Protein AF-A0A388M5K4-F1 (afdb_monomer)

Solvent-accessible surface area (backbone atoms only — not comparable to full-atom values): 18176 Å² total; per-residue (Å²): 132,84,83,75,82,68,65,84,69,69,74,82,36,51,54,66,56,20,28,53,50,40,23,56,55,53,60,74,60,79,58,91,70,55,90,68,73,95,64,58,89,84,37,63,66,51,48,54,47,44,53,52,34,49,55,48,50,39,56,45,30,61,45,43,64,47,64,67,47,28,54,49,37,72,72,69,59,86,55,79,63,51,59,69,66,44,34,15,42,47,49,55,34,69,41,52,84,89,35,35,63,53,52,55,52,45,48,54,37,50,67,65,24,67,37,37,41,79,90,58,54,30,53,44,77,40,74,25,41,86,71,84,51,70,69,45,80,45,77,41,64,46,99,85,66,47,81,41,51,25,38,28,34,74,34,75,35,66,63,92,69,15,24,37,77,41,74,55,70,62,46,74,56,38,44,61,50,70,77,46,42,73,68,52,49,46,54,52,49,49,36,37,66,74,47,62,26,31,90,46,83,59,91,55,54,91,96,55,36,25,55,68,53,50,53,51,51,54,29,22,49,51,36,51,42,50,52,53,46,49,52,52,40,60,76,69,66,60,58,83,89,56,64,33,45,89,63,62,64,54,67,69,59,50,43,65,72,36,35,89,79,68,48,44,72,67,57,52,50,57,55,34,71,70,52,54,68,77,63,20,66,54,50,64,80,47,78,38,30,71,46,24,65,70,42,42,95,61,23,22,70,68,38,51,50,51,50,56,73,73,53,82,58,69,79,82,75,111

Structure (mmCIF, N/CA/C/O backbone):
data_AF-A0A388M5K4-F1
#
_entry.id   AF-A0A388M5K4-F1
#
loop_
_atom_site.group_PDB
_atom_site.id
_atom_site.type_symbol
_atom_site.label_atom_id
_atom_site.label_alt_id
_atom_site.label_comp_id
_atom_site.label_asym_id
_atom_site.label_entity_id
_atom_site.label_seq_id
_atom_site.pdbx_PDB_ins_code
_atom_site.Cartn_x
_atom_site.Cartn_y
_atom_site.Cartn_z
_atom_site.occupancy
_atom_site.B_iso_or_equiv
_atom_site.auth_seq_id
_atom_site.auth_comp_id
_atom_site.auth_asym_id
_atom_site.auth_atom_id
_atom_site.pdbx_PDB_model_num
ATOM 1 N N . MET A 1 1 ? 46.050 10.674 -23.840 1.00 38.47 1 MET A N 1
ATOM 2 C CA . MET A 1 1 ? 45.282 11.788 -23.251 1.00 38.47 1 MET A CA 1
ATOM 3 C C . MET A 1 1 ? 43.977 11.187 -22.767 1.00 38.47 1 MET A C 1
ATOM 5 O O . MET A 1 1 ? 43.207 10.720 -23.592 1.00 38.47 1 MET A O 1
ATOM 9 N N . PHE A 1 2 ? 43.818 11.014 -21.455 1.00 34.62 2 PHE A N 1
ATOM 10 C CA . PHE A 1 2 ? 42.605 10.420 -20.897 1.00 34.62 2 PHE A CA 1
ATOM 11 C C . PHE A 1 2 ? 41.479 11.447 -21.005 1.00 34.62 2 PHE A C 1
ATOM 13 O O . PHE A 1 2 ? 41.553 12.505 -20.383 1.00 34.62 2 PHE A O 1
ATOM 20 N N . ASP A 1 3 ? 40.481 11.155 -21.836 1.00 33.59 3 ASP A N 1
ATOM 21 C CA . ASP A 1 3 ? 39.245 11.925 -21.907 1.00 33.59 3 ASP A CA 1
ATOM 22 C C . ASP A 1 3 ? 38.477 11.708 -20.598 1.00 33.59 3 ASP A C 1
ATOM 24 O O . ASP A 1 3 ? 37.889 10.656 -20.349 1.00 33.59 3 ASP A O 1
ATOM 28 N N . ASN A 1 4 ? 38.592 12.696 -19.712 1.00 36.59 4 ASN A N 1
ATOM 29 C CA . ASN A 1 4 ? 37.952 12.733 -18.407 1.00 36.59 4 ASN A CA 1
ATOM 30 C C . ASN A 1 4 ? 36.612 13.483 -18.475 1.00 36.59 4 ASN A C 1
ATOM 32 O O . ASN A 1 4 ? 36.217 14.135 -17.511 1.00 36.59 4 ASN A O 1
ATOM 36 N N . THR A 1 5 ? 35.866 13.356 -19.579 1.00 40.44 5 THR A N 1
ATOM 37 C CA . THR A 1 5 ? 34.424 13.660 -19.623 1.00 40.44 5 THR A CA 1
ATOM 38 C C . THR A 1 5 ? 33.613 12.576 -18.909 1.00 40.44 5 THR A C 1
ATOM 40 O O . THR A 1 5 ? 32.552 12.126 -19.341 1.00 40.44 5 THR A O 1
ATOM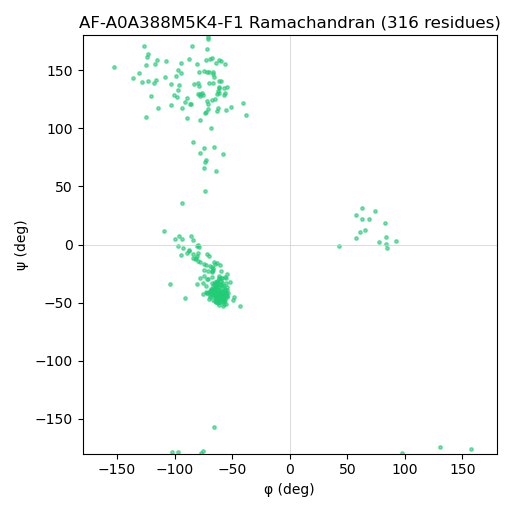 43 N N . ARG A 1 6 ? 34.074 12.196 -17.715 1.00 40.00 6 ARG A N 1
ATOM 44 C CA . ARG A 1 6 ? 33.196 11.711 -16.665 1.00 40.00 6 ARG A CA 1
ATOM 45 C C . ARG A 1 6 ? 32.444 12.938 -16.155 1.00 40.00 6 ARG A C 1
ATOM 47 O O . ARG A 1 6 ? 32.652 13.396 -15.038 1.00 40.00 6 ARG A O 1
ATOM 54 N N . GLU A 1 7 ? 31.510 13.434 -16.973 1.00 33.97 7 GLU A N 1
ATOM 55 C CA . GLU A 1 7 ? 30.226 13.808 -16.396 1.00 33.97 7 GLU A CA 1
ATOM 56 C C . GLU A 1 7 ? 29.935 12.694 -15.390 1.00 33.97 7 GLU A C 1
ATOM 58 O O . GLU A 1 7 ? 29.947 11.509 -15.750 1.00 33.97 7 GLU A O 1
ATOM 63 N N . GLU A 1 8 ? 29.750 13.030 -14.120 1.00 34.78 8 GLU A N 1
ATOM 64 C CA . GLU A 1 8 ? 28.978 12.177 -13.239 1.00 34.78 8 GLU A CA 1
ATOM 65 C C . GLU A 1 8 ? 27.596 12.051 -13.888 1.00 34.78 8 GLU A C 1
ATOM 67 O O . GLU A 1 8 ? 26.634 12.715 -13.510 1.00 34.78 8 GLU A O 1
ATOM 72 N N . ARG A 1 9 ? 27.486 11.217 -14.927 1.00 40.16 9 ARG A N 1
ATOM 73 C CA . ARG A 1 9 ? 26.237 10.701 -15.441 1.00 40.16 9 ARG A CA 1
ATOM 74 C C . ARG A 1 9 ? 25.752 9.843 -14.304 1.00 40.16 9 ARG A C 1
ATOM 76 O O . ARG A 1 9 ? 26.073 8.659 -14.230 1.00 40.16 9 ARG A O 1
ATOM 83 N N . SER A 1 10 ? 25.101 10.504 -13.349 1.00 43.91 10 SER A N 1
ATOM 84 C CA . SER A 1 10 ? 24.338 9.887 -12.286 1.00 43.91 10 SER A CA 1
ATOM 85 C C . SER A 1 10 ? 23.651 8.694 -12.924 1.00 43.91 10 SER A C 1
ATOM 87 O O . SER A 1 10 ? 22.878 8.852 -13.871 1.00 43.91 10 SER A O 1
ATOM 89 N N . ILE A 1 11 ? 24.075 7.490 -12.528 1.00 46.56 11 ILE A N 1
ATOM 90 C CA . ILE A 1 11 ? 23.522 6.257 -13.079 1.00 46.56 11 ILE A CA 1
ATOM 91 C C . ILE A 1 11 ? 22.014 6.417 -12.933 1.00 46.56 11 ILE A C 1
ATOM 93 O O . ILE A 1 11 ? 21.555 6.626 -11.801 1.00 46.56 11 ILE A O 1
ATOM 97 N N . PRO A 1 12 ? 21.253 6.426 -14.037 1.00 54.72 12 PRO A N 1
ATOM 98 C CA . PRO A 1 12 ? 19.836 6.668 -13.933 1.00 54.72 12 PRO A CA 1
ATOM 99 C C . PRO A 1 12 ? 19.209 5.642 -13.010 1.00 54.72 12 PRO A C 1
ATOM 101 O O . PRO A 1 12 ? 19.453 4.445 -13.144 1.00 54.72 12 PRO A O 1
ATOM 104 N N . ARG A 1 13 ? 18.445 6.114 -12.031 1.00 73.25 13 ARG A N 1
ATOM 105 C CA . ARG A 1 13 ? 17.989 5.267 -10.932 1.00 73.25 13 ARG A CA 1
ATOM 106 C C . ARG A 1 13 ? 16.648 4.656 -11.295 1.00 73.25 13 ARG A C 1
ATOM 108 O O . ARG A 1 13 ? 15.708 5.394 -11.547 1.00 73.25 13 ARG A O 1
ATOM 1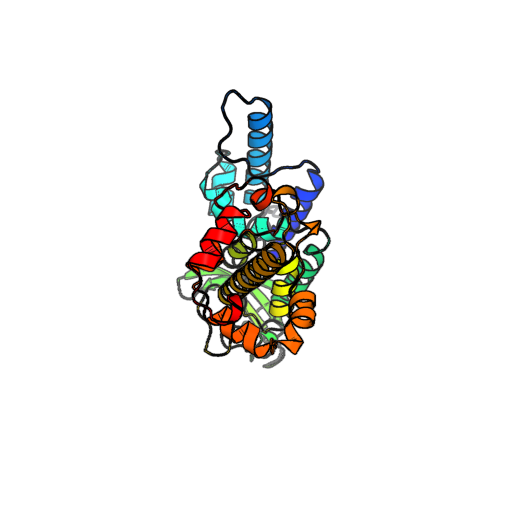15 N N . SER A 1 14 ? 16.533 3.333 -11.301 1.00 88.25 14 SER A N 1
ATOM 116 C CA . SER A 1 14 ? 15.208 2.707 -11.325 1.00 88.25 14 SER A CA 1
ATOM 117 C C . SER A 1 14 ? 14.397 3.116 -10.100 1.00 88.25 14 SER A C 1
ATOM 119 O O . SER A 1 14 ? 14.959 3.464 -9.056 1.00 88.25 14 SER A O 1
ATOM 121 N N . PHE A 1 15 ? 13.073 3.012 -10.192 1.00 91.81 15 PHE A N 1
ATOM 122 C CA . PHE A 1 15 ? 12.173 3.233 -9.063 1.00 91.81 15 PHE A CA 1
ATOM 123 C C . PHE A 1 15 ? 12.612 2.447 -7.819 1.00 91.81 15 PHE A C 1
ATOM 125 O O . PHE A 1 15 ? 12.741 3.014 -6.734 1.00 91.81 15 PHE A O 1
ATOM 132 N N . SER A 1 16 ? 12.913 1.158 -7.982 1.00 93.44 16 SER A N 1
ATOM 133 C CA . SER A 1 16 ? 13.387 0.276 -6.910 1.00 93.44 16 SER A CA 1
ATOM 134 C C . SER A 1 16 ? 14.713 0.745 -6.295 1.00 93.44 16 SER A C 1
ATOM 136 O O . SER A 1 16 ? 14.845 0.801 -5.073 1.00 93.44 16 SER A O 1
ATOM 138 N N . SER A 1 17 ? 15.688 1.147 -7.120 1.00 92.50 17 SER A N 1
ATOM 139 C CA . SER A 1 17 ? 16.975 1.690 -6.666 1.00 92.50 17 SER A CA 1
ATOM 140 C C . SER A 1 17 ? 16.790 2.986 -5.879 1.00 92.50 17 SER A C 1
ATOM 142 O O . SER A 1 17 ? 17.396 3.168 -4.821 1.00 92.50 17 SER A O 1
ATOM 144 N N . SER A 1 18 ? 15.902 3.868 -6.340 1.00 93.38 18 SER A N 1
ATOM 145 C CA . SER A 1 18 ? 15.535 5.083 -5.615 1.00 93.38 18 SER A CA 1
ATOM 146 C C . SER A 1 18 ? 14.899 4.772 -4.267 1.00 93.38 18 SER A C 1
ATOM 148 O O . SER A 1 18 ? 15.327 5.336 -3.264 1.00 93.38 18 SER A O 1
ATOM 150 N N . VAL A 1 19 ? 13.935 3.848 -4.206 1.00 95.31 19 VAL A N 1
ATOM 151 C CA . VAL A 1 19 ? 13.290 3.448 -2.944 1.00 95.31 19 VAL A CA 1
ATOM 152 C C . VAL A 1 19 ? 14.314 2.892 -1.950 1.00 95.31 19 VAL A C 1
ATOM 154 O O . VAL A 1 19 ? 14.308 3.309 -0.794 1.00 95.31 19 VAL A O 1
ATOM 157 N N . ARG A 1 20 ? 15.237 2.025 -2.388 1.00 95.31 20 ARG A N 1
ATOM 158 C CA . ARG A 1 20 ? 16.323 1.489 -1.541 1.00 95.31 20 ARG A CA 1
ATOM 159 C C . ARG A 1 20 ? 17.227 2.584 -0.987 1.00 95.31 20 ARG A C 1
ATOM 161 O O . ARG A 1 20 ? 17.562 2.581 0.193 1.00 95.31 20 ARG A O 1
ATOM 168 N N . GLN A 1 21 ? 17.609 3.547 -1.819 1.00 93.50 21 GLN A N 1
ATOM 169 C CA . GLN A 1 21 ? 18.462 4.650 -1.379 1.00 93.50 21 GLN A CA 1
ATOM 170 C C . GLN A 1 21 ? 17.735 5.588 -0.416 1.00 93.50 21 GLN A C 1
ATOM 172 O O . GLN A 1 21 ? 18.317 5.989 0.591 1.00 93.50 21 GLN A O 1
ATOM 177 N N . ILE A 1 22 ? 16.455 5.872 -0.672 1.00 93.19 22 ILE A N 1
ATOM 178 C CA . ILE A 1 22 ? 15.608 6.651 0.234 1.00 93.19 22 ILE A CA 1
ATOM 179 C C . ILE A 1 22 ? 15.430 5.907 1.564 1.00 93.19 22 ILE A C 1
ATOM 181 O O . ILE A 1 22 ? 15.536 6.549 2.603 1.00 93.19 22 ILE A O 1
ATOM 185 N N . LYS A 1 23 ? 15.236 4.578 1.563 1.00 92.88 23 LYS A N 1
ATOM 186 C CA . LYS A 1 23 ? 15.185 3.747 2.782 1.00 92.88 23 LYS A CA 1
ATOM 187 C C . LYS A 1 23 ? 16.471 3.880 3.592 1.00 92.88 23 LYS A C 1
ATOM 189 O O . LYS A 1 23 ? 16.420 4.253 4.757 1.00 92.88 23 LYS A O 1
ATOM 194 N N . THR A 1 24 ? 17.627 3.663 2.967 1.00 92.31 24 THR A N 1
ATOM 195 C CA . THR A 1 24 ? 18.929 3.802 3.637 1.00 92.31 24 THR A CA 1
ATOM 196 C C . THR A 1 24 ? 19.137 5.213 4.184 1.00 92.31 24 THR A C 1
ATOM 198 O O . THR A 1 24 ? 19.672 5.391 5.277 1.00 92.31 24 THR A O 1
ATOM 201 N N . PHE A 1 25 ? 18.724 6.237 3.435 1.00 90.38 25 PHE A N 1
ATOM 202 C CA . PHE A 1 25 ? 18.813 7.625 3.875 1.00 90.38 25 PHE A CA 1
ATOM 203 C C . PHE A 1 25 ? 17.874 7.932 5.045 1.00 90.38 25 PHE A C 1
ATOM 205 O O . PHE A 1 25 ? 18.261 8.644 5.969 1.00 90.38 25 PHE A O 1
ATOM 212 N N . TRP A 1 26 ? 16.665 7.375 5.013 1.00 87.69 26 TRP A N 1
ATOM 213 C CA . TRP A 1 26 ? 15.672 7.460 6.074 1.00 87.69 26 TRP A CA 1
ATOM 214 C C . TRP A 1 26 ? 16.172 6.802 7.364 1.00 87.69 26 TRP A C 1
ATOM 216 O O . TRP A 1 26 ? 16.198 7.456 8.404 1.00 87.69 26 TRP A O 1
ATOM 226 N N . ASP A 1 27 ? 16.666 5.565 7.284 1.00 87.44 27 ASP A N 1
ATOM 227 C CA . ASP A 1 27 ? 17.146 4.805 8.444 1.00 87.44 27 ASP A CA 1
ATOM 228 C C . ASP A 1 27 ? 18.346 5.473 9.118 1.00 87.44 27 ASP A C 1
ATOM 230 O O . ASP A 1 27 ? 18.394 5.595 10.340 1.00 87.44 27 ASP A O 1
ATOM 234 N N . LYS A 1 28 ? 19.295 5.989 8.324 1.00 85.56 28 LYS A N 1
ATOM 235 C CA . LYS A 1 28 ? 20.472 6.703 8.845 1.00 85.56 28 LYS A CA 1
ATOM 236 C C . LYS A 1 28 ? 20.119 7.954 9.635 1.00 85.56 28 LYS A C 1
ATOM 238 O O . LYS A 1 28 ? 20.914 8.381 10.467 1.00 85.56 28 LYS A O 1
ATOM 243 N N . ARG A 1 29 ? 18.979 8.585 9.347 1.00 76.31 29 ARG A N 1
ATOM 244 C CA . ARG A 1 29 ? 18.606 9.827 10.021 1.00 76.31 29 ARG A CA 1
ATOM 245 C C . ARG A 1 29 ? 17.992 9.614 11.398 1.00 76.31 29 ARG A C 1
ATOM 247 O O . ARG A 1 29 ? 17.882 10.627 12.073 1.00 76.31 29 ARG A O 1
ATOM 254 N N . ASN A 1 30 ? 17.655 8.371 11.790 1.00 56.75 30 ASN A N 1
ATOM 255 C CA . ASN A 1 30 ? 17.243 7.843 13.116 1.00 56.75 30 ASN A CA 1
ATOM 256 C C . ASN A 1 30 ? 16.235 8.665 13.964 1.00 56.75 30 ASN A C 1
ATOM 258 O O . ASN A 1 30 ? 15.798 8.241 15.031 1.00 56.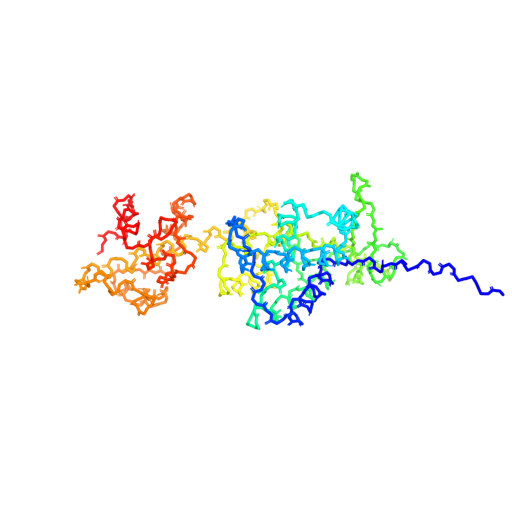75 30 ASN A O 1
ATOM 262 N N . ASP A 1 31 ? 15.813 9.821 13.471 1.00 55.44 31 ASP A N 1
ATOM 263 C CA . ASP A 1 31 ? 14.888 10.754 14.073 1.00 55.44 31 ASP A CA 1
ATOM 264 C C . ASP A 1 31 ? 13.509 10.522 13.455 1.00 55.44 31 ASP A C 1
ATOM 266 O O . ASP A 1 31 ? 13.370 10.248 12.262 1.00 55.44 31 ASP A O 1
ATOM 270 N N . ARG A 1 32 ? 12.466 10.689 14.271 1.00 54.81 32 ARG A N 1
ATOM 271 C CA . ARG A 1 32 ? 11.040 10.601 13.919 1.00 54.81 32 ARG A CA 1
ATOM 272 C C . ARG A 1 32 ? 10.627 11.705 12.924 1.00 54.81 32 ARG A C 1
ATOM 274 O O . ARG A 1 32 ? 9.816 12.568 13.255 1.00 54.81 32 ARG A O 1
ATOM 281 N N . ILE A 1 33 ? 11.186 11.705 11.714 1.00 62.50 33 ILE A N 1
ATOM 282 C CA . ILE A 1 33 ? 10.931 12.671 10.638 1.00 62.50 33 ILE A CA 1
ATOM 283 C C . ILE A 1 33 ? 9.548 12.379 10.042 1.00 62.50 33 ILE A C 1
ATOM 285 O O . ILE A 1 33 ? 9.418 11.845 8.953 1.00 62.50 33 ILE A O 1
ATOM 289 N N . ARG A 1 34 ? 8.465 12.667 10.765 1.00 59.69 34 ARG A N 1
ATOM 290 C CA . ARG A 1 34 ? 7.116 12.543 10.196 1.00 59.69 34 ARG A CA 1
ATOM 291 C C . ARG A 1 34 ? 6.810 13.754 9.309 1.00 59.69 34 ARG A C 1
ATOM 293 O O . ARG A 1 34 ? 7.278 14.850 9.627 1.00 59.69 34 ARG A O 1
ATOM 300 N N . PRO A 1 35 ? 6.011 13.590 8.238 1.00 57.06 35 PRO A N 1
ATOM 301 C CA . PRO A 1 35 ? 5.379 14.732 7.598 1.00 57.06 35 PRO A CA 1
ATOM 302 C C . PRO A 1 35 ? 4.590 15.476 8.679 1.00 57.06 35 PRO A C 1
ATOM 304 O O . PRO A 1 35 ? 3.678 14.900 9.273 1.00 57.06 35 PRO A O 1
ATOM 307 N N . LEU A 1 36 ? 4.968 16.716 8.987 1.00 60.94 36 LEU A N 1
ATOM 308 C CA . LEU A 1 36 ? 4.123 17.564 9.819 1.00 60.94 36 LEU A CA 1
ATOM 309 C C . LEU A 1 36 ? 3.068 18.218 8.936 1.00 60.94 36 LEU A C 1
ATOM 311 O O . LEU A 1 36 ? 3.360 18.655 7.821 1.00 60.94 36 LEU A O 1
ATOM 315 N N . GLY A 1 37 ? 1.842 18.268 9.456 1.00 62.50 37 GLY A N 1
ATOM 316 C CA . GLY A 1 37 ? 0.791 19.120 8.9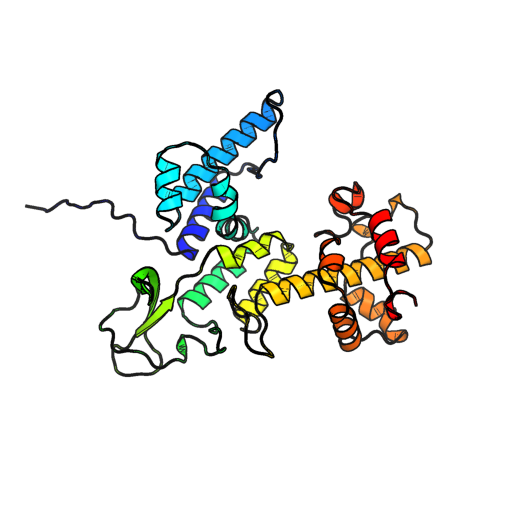18 1.00 62.50 37 GLY A CA 1
ATOM 317 C C . GLY A 1 37 ? 1.138 20.601 9.090 1.00 62.50 37 GLY A C 1
ATOM 318 O O . GLY A 1 37 ? 2.300 20.990 9.223 1.00 62.50 37 GLY A O 1
ATOM 319 N N . THR A 1 38 ? 0.125 21.457 9.094 1.00 67.44 38 THR A N 1
ATOM 320 C CA . THR A 1 38 ? 0.330 22.885 9.343 1.00 67.44 38 THR A CA 1
ATOM 321 C C . THR A 1 38 ? 0.877 23.091 10.757 1.00 67.44 38 THR A C 1
ATOM 323 O O . THR A 1 38 ? 0.201 22.794 11.736 1.00 67.44 38 THR A O 1
ATOM 326 N N . VAL A 1 39 ? 2.108 23.591 10.859 1.00 73.12 39 VAL A N 1
ATOM 327 C CA . VAL A 1 39 ? 2.744 23.958 12.130 1.00 73.12 39 VAL A CA 1
ATOM 328 C C . VAL A 1 39 ? 2.575 25.458 12.342 1.00 73.12 39 VAL A C 1
ATOM 330 O O . VAL A 1 39 ? 2.826 26.238 11.420 1.00 73.12 39 VAL A O 1
ATOM 333 N N . SER A 1 40 ? 2.162 25.859 13.545 1.00 75.69 40 SER A N 1
ATOM 334 C CA . SER A 1 40 ? 2.121 27.272 13.931 1.00 75.69 40 SER A CA 1
ATOM 335 C C . SER A 1 40 ? 3.530 27.876 13.882 1.00 75.69 40 SER A C 1
ATOM 337 O O . SER A 1 40 ? 4.454 27.263 14.416 1.00 75.69 40 SER A O 1
ATOM 339 N N . PRO A 1 41 ? 3.728 29.085 13.325 1.00 77.69 41 PRO A N 1
ATOM 340 C CA . PRO A 1 41 ? 5.026 29.764 13.358 1.00 77.69 41 PRO A CA 1
ATOM 341 C C . PRO A 1 41 ? 5.605 29.928 14.773 1.00 77.69 41 PRO A C 1
ATOM 343 O O . PRO A 1 41 ? 6.821 29.998 14.931 1.00 77.69 41 PRO A O 1
ATOM 346 N N . ASN A 1 42 ? 4.740 29.945 15.792 1.00 84.56 42 ASN A N 1
ATOM 347 C CA . ASN A 1 42 ? 5.122 30.094 17.197 1.00 84.56 42 ASN A CA 1
ATOM 348 C C . ASN A 1 42 ? 5.542 28.766 17.858 1.00 84.56 42 ASN A C 1
ATOM 350 O O . ASN A 1 42 ? 6.105 28.779 18.950 1.00 84.56 42 ASN A O 1
ATOM 354 N N . ASP A 1 43 ? 5.300 27.618 17.214 1.00 83.44 43 ASP A N 1
ATOM 355 C CA . ASP A 1 43 ? 5.791 26.317 17.674 1.00 83.44 43 ASP A CA 1
ATOM 356 C C . ASP A 1 43 ? 7.225 26.099 17.175 1.00 83.44 43 ASP A C 1
ATOM 358 O O . ASP A 1 43 ? 7.481 25.546 16.101 1.00 83.44 43 ASP A O 1
ATOM 362 N N . VAL A 1 44 ? 8.184 26.560 17.979 1.00 84.19 44 VAL A N 1
ATOM 363 C CA . VAL A 1 44 ? 9.620 26.479 17.679 1.00 84.19 44 VAL A CA 1
ATOM 364 C C . VAL A 1 44 ? 10.067 25.037 17.411 1.00 84.19 44 VAL A C 1
ATOM 366 O O . VAL A 1 44 ? 10.885 24.792 16.521 1.00 84.19 44 VAL A O 1
ATOM 369 N N . GLU A 1 45 ? 9.537 24.070 18.159 1.00 83.50 45 GLU A N 1
ATOM 370 C CA . GLU A 1 45 ? 9.912 22.662 18.029 1.00 83.50 45 GLU A CA 1
ATOM 371 C C . GLU A 1 45 ? 9.281 22.037 16.778 1.00 83.50 45 GLU A C 1
ATOM 373 O O . GLU A 1 45 ? 9.965 21.362 16.001 1.00 83.50 45 GLU A O 1
ATOM 378 N N . GLY A 1 46 ? 8.011 22.336 16.506 1.00 82.00 46 GLY A N 1
ATOM 379 C CA . GLY A 1 46 ? 7.353 21.964 15.259 1.00 82.00 46 GLY A CA 1
ATOM 380 C C . GLY A 1 46 ? 8.068 22.530 14.029 1.00 82.00 46 GLY A C 1
ATOM 381 O O . GLY A 1 46 ? 8.275 21.810 13.050 1.00 82.00 46 GLY A O 1
ATOM 382 N N . MET A 1 47 ? 8.518 23.788 14.080 1.00 83.19 47 MET A N 1
ATOM 383 C CA . MET A 1 47 ? 9.245 24.432 12.980 1.00 83.19 47 MET A CA 1
ATOM 384 C C . MET A 1 47 ? 10.622 23.799 12.747 1.00 83.19 47 MET A C 1
ATOM 386 O O . MET A 1 47 ? 11.011 23.578 11.596 1.00 83.19 47 MET A O 1
ATOM 390 N N . LYS A 1 48 ? 11.340 23.411 13.812 1.00 84.81 48 LYS A N 1
ATOM 391 C CA . LYS A 1 48 ? 12.583 22.624 13.696 1.00 84.81 48 LYS A CA 1
ATOM 392 C C . LYS A 1 48 ? 12.333 21.281 13.011 1.00 84.81 48 LYS A C 1
ATOM 394 O O . LYS A 1 48 ? 13.083 20.901 12.108 1.00 84.81 48 LYS A O 1
ATOM 399 N N . ARG A 1 49 ? 11.271 20.567 13.396 1.00 82.19 49 ARG A N 1
ATOM 400 C CA . ARG A 1 49 ? 10.909 19.279 12.781 1.00 82.19 49 ARG A CA 1
ATOM 401 C C . ARG A 1 49 ? 10.491 19.438 11.320 1.00 82.19 49 ARG A C 1
ATOM 403 O O . ARG A 1 49 ? 10.936 18.654 10.484 1.00 82.19 49 ARG A O 1
ATOM 410 N N . LYS A 1 50 ? 9.718 20.479 10.992 1.00 82.81 50 LYS A N 1
ATOM 411 C CA . LYS A 1 50 ? 9.347 20.823 9.612 1.00 82.81 50 LYS A CA 1
ATOM 412 C C . LYS A 1 50 ? 10.589 21.058 8.752 1.00 82.81 50 LYS A C 1
ATOM 414 O O . LYS A 1 50 ? 10.727 20.424 7.712 1.00 82.81 50 LYS A O 1
ATOM 419 N N . LYS A 1 51 ? 11.551 21.855 9.226 1.00 84.56 51 LYS A N 1
ATOM 420 C CA . LYS A 1 51 ? 12.813 22.096 8.505 1.00 84.56 51 LYS A CA 1
ATOM 421 C C . LYS A 1 51 ? 13.630 20.811 8.306 1.00 84.56 51 LYS A C 1
ATOM 423 O O . LYS A 1 51 ? 14.203 20.601 7.234 1.00 84.56 51 LYS A O 1
ATOM 428 N N . LYS A 1 52 ? 13.659 19.911 9.302 1.00 85.81 52 LYS A N 1
ATOM 429 C CA . LYS A 1 52 ? 14.275 18.574 9.165 1.00 85.81 52 LYS A CA 1
ATOM 430 C C . LYS A 1 52 ? 13.582 17.735 8.081 1.00 85.81 52 LYS A C 1
ATOM 432 O O . LYS A 1 52 ? 14.279 17.103 7.285 1.00 85.81 52 LYS A O 1
ATOM 437 N N . TRP A 1 53 ? 12.246 17.751 8.030 1.00 85.06 53 TRP A N 1
ATOM 438 C CA . TRP A 1 53 ? 11.448 17.077 6.997 1.00 85.06 53 TRP A CA 1
ATOM 439 C C . TRP A 1 53 ? 11.722 17.642 5.600 1.00 85.06 53 TRP A C 1
ATOM 441 O O . TRP A 1 53 ? 12.030 16.881 4.688 1.00 85.06 53 TRP A O 1
ATOM 451 N N . GLU A 1 54 ? 11.696 18.964 5.429 1.00 85.94 54 GLU A N 1
ATOM 452 C CA . GLU A 1 54 ? 11.978 19.626 4.145 1.00 85.94 54 GLU A CA 1
ATOM 453 C C . GLU A 1 54 ? 13.396 19.307 3.648 1.00 85.94 54 GLU A C 1
ATOM 455 O O . GLU A 1 54 ? 13.583 18.939 2.488 1.00 85.94 54 GLU A O 1
ATOM 460 N N . THR A 1 55 ? 14.385 19.336 4.548 1.00 87.31 55 THR A N 1
ATOM 461 C CA . THR A 1 55 ? 15.773 18.947 4.240 1.00 87.31 55 THR A CA 1
ATOM 462 C C . THR A 1 55 ? 15.870 17.484 3.802 1.00 87.31 55 THR A C 1
ATOM 464 O O . THR A 1 55 ? 16.615 17.153 2.879 1.00 87.31 55 THR A O 1
ATOM 467 N N . PHE A 1 56 ? 15.138 16.584 4.466 1.00 88.25 56 PHE A N 1
ATOM 468 C CA . PHE A 1 56 ? 15.081 15.181 4.064 1.00 88.25 56 PHE A CA 1
ATOM 469 C C . PHE A 1 56 ? 14.434 15.028 2.681 1.00 88.25 56 PHE A C 1
ATOM 471 O O . PHE A 1 56 ? 15.004 14.367 1.817 1.00 88.25 56 PHE A O 1
ATOM 478 N N . MET A 1 57 ? 13.289 15.673 2.448 1.00 87.81 57 MET A N 1
ATOM 479 C CA . MET A 1 57 ? 12.566 15.619 1.176 1.00 87.81 57 MET A CA 1
ATOM 480 C C . MET A 1 57 ? 13.407 16.140 0.013 1.00 87.81 57 MET A C 1
ATOM 482 O O . MET A 1 57 ? 13.445 15.500 -1.033 1.00 87.81 57 MET A O 1
ATOM 486 N N . ASN A 1 58 ? 14.141 17.238 0.211 1.00 87.88 58 ASN A N 1
ATOM 487 C CA . ASN A 1 58 ? 15.085 17.755 -0.776 1.00 87.88 58 ASN A CA 1
ATOM 488 C C . ASN A 1 58 ? 16.134 16.693 -1.160 1.00 87.88 58 ASN A C 1
ATOM 490 O O . ASN A 1 58 ? 16.341 16.419 -2.341 1.00 87.88 58 ASN A O 1
ATOM 494 N N . GLY A 1 59 ? 16.739 16.035 -0.164 1.00 89.19 59 GLY A N 1
ATOM 495 C CA . GLY A 1 59 ? 17.685 14.941 -0.395 1.00 89.19 59 GLY A CA 1
ATOM 496 C C . GLY A 1 59 ? 17.050 13.737 -1.097 1.00 89.19 59 GLY A C 1
ATOM 497 O O . GLY A 1 59 ? 17.650 13.177 -2.008 1.00 89.19 59 GLY A O 1
ATOM 498 N N . ALA A 1 60 ? 15.826 13.364 -0.721 1.00 89.88 60 ALA A N 1
ATOM 499 C CA . ALA A 1 60 ? 15.110 12.240 -1.315 1.00 89.88 60 ALA A CA 1
ATOM 500 C C . ALA A 1 60 ? 14.709 12.504 -2.780 1.00 89.88 60 ALA A C 1
ATOM 502 O O . ALA A 1 60 ? 14.836 11.604 -3.606 1.00 89.88 60 ALA A O 1
ATOM 503 N N . CYS A 1 61 ? 14.298 13.728 -3.136 1.00 89.31 61 CYS A N 1
ATOM 504 C CA . CYS A 1 61 ? 13.991 14.117 -4.520 1.00 89.31 61 CYS A CA 1
ATOM 505 C C . CYS A 1 61 ? 15.197 13.914 -5.455 1.00 89.31 61 CYS A C 1
ATOM 507 O O . CYS A 1 61 ? 15.043 13.353 -6.543 1.00 89.31 61 CYS A O 1
ATOM 509 N N . LYS A 1 62 ? 16.407 14.260 -4.987 1.00 87.75 62 LYS A N 1
ATOM 510 C CA . LYS A 1 62 ? 17.687 14.047 -5.698 1.00 87.75 62 LYS A CA 1
ATOM 511 C C . LYS A 1 62 ? 18.016 12.569 -5.931 1.00 87.75 62 LYS A C 1
ATOM 513 O O . LYS A 1 62 ? 18.883 12.249 -6.739 1.00 87.75 62 LYS A O 1
ATOM 518 N N . MET A 1 63 ? 17.345 11.658 -5.225 1.00 90.06 63 MET A N 1
ATOM 519 C CA . MET A 1 63 ? 17.537 10.215 -5.366 1.00 90.06 63 MET A CA 1
ATOM 520 C C . MET A 1 63 ? 16.578 9.570 -6.370 1.00 90.06 63 MET A C 1
ATOM 522 O O . MET A 1 63 ? 16.692 8.363 -6.587 1.00 90.06 63 MET A O 1
ATOM 526 N N . THR A 1 64 ? 15.644 10.319 -6.963 1.00 87.69 64 THR A N 1
ATOM 527 C CA . THR A 1 64 ? 14.637 9.791 -7.901 1.00 87.69 64 THR A CA 1
ATOM 528 C C . THR A 1 64 ? 15.064 9.917 -9.369 1.00 87.69 64 THR A C 1
ATOM 530 O O . THR A 1 64 ? 15.861 10.796 -9.689 1.00 87.69 64 THR A O 1
ATOM 533 N N . PRO A 1 65 ? 14.532 9.085 -10.288 1.00 80.62 65 PRO A N 1
ATOM 534 C CA . PRO A 1 65 ? 14.709 9.281 -11.732 1.00 80.62 65 PRO A CA 1
ATOM 535 C C . PRO A 1 65 ? 13.929 10.459 -12.321 1.00 80.62 65 PRO A C 1
ATOM 537 O O . PRO A 1 65 ? 14.074 10.743 -13.510 1.00 80.62 65 PRO A O 1
ATOM 540 N N . ASP A 1 66 ? 13.046 11.096 -11.551 1.00 81.75 66 ASP A N 1
ATOM 541 C CA . ASP A 1 66 ? 12.188 12.166 -12.047 1.00 81.75 66 ASP A CA 1
ATOM 542 C C . ASP A 1 66 ? 13.002 13.459 -12.152 1.00 81.75 66 ASP A C 1
ATOM 544 O O . ASP A 1 66 ? 13.342 14.091 -11.151 1.00 81.75 66 ASP A O 1
ATOM 548 N N . SER A 1 67 ? 13.317 13.861 -13.385 1.00 78.62 67 SER A N 1
ATOM 549 C CA . SER A 1 67 ? 14.099 15.070 -13.649 1.00 78.62 67 SER A CA 1
ATOM 550 C C . SER A 1 67 ? 13.410 16.337 -13.145 1.00 78.62 67 SER A C 1
ATOM 552 O O . SER A 1 67 ? 14.090 17.287 -12.778 1.00 78.62 67 SER A O 1
ATOM 554 N N . GLY A 1 68 ? 12.075 16.370 -13.085 1.00 80.88 68 GLY A N 1
ATOM 555 C CA . GLY A 1 68 ? 11.338 17.499 -12.519 1.00 80.88 68 GLY A CA 1
ATOM 556 C C . GLY A 1 68 ? 11.517 17.598 -11.003 1.00 80.88 68 GLY A C 1
ATOM 557 O O . GLY A 1 68 ? 11.733 18.689 -10.473 1.00 80.88 68 GLY A O 1
ATOM 558 N N . LEU A 1 69 ? 11.475 16.466 -10.294 1.00 83.00 69 LEU A N 1
ATOM 559 C CA . LEU A 1 69 ? 11.787 16.414 -8.860 1.00 83.00 69 LEU A CA 1
ATOM 560 C C . LEU A 1 69 ? 13.249 16.750 -8.581 1.00 83.00 69 LEU A C 1
ATOM 562 O O . LEU A 1 69 ? 13.533 17.518 -7.665 1.00 83.00 69 LEU A O 1
ATOM 566 N N . MET A 1 70 ? 14.166 16.211 -9.381 1.00 81.12 70 MET A N 1
ATOM 567 C CA . MET A 1 70 ? 15.588 16.501 -9.248 1.00 81.12 70 MET A CA 1
ATOM 568 C C . MET A 1 70 ? 15.867 17.991 -9.472 1.00 81.12 70 MET A C 1
ATOM 570 O O . MET A 1 70 ? 16.441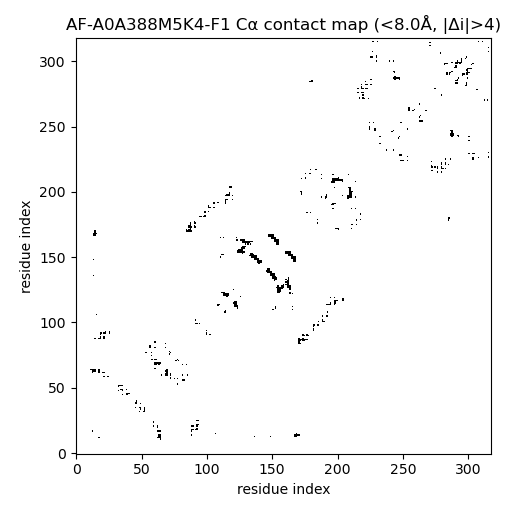 18.623 -8.591 1.00 81.12 70 MET A O 1
ATOM 574 N N . ASN A 1 71 ? 15.402 18.574 -10.580 1.00 81.31 71 ASN A N 1
ATOM 575 C CA . ASN A 1 71 ? 15.656 19.979 -10.906 1.00 81.31 71 ASN A CA 1
ATOM 576 C C . ASN A 1 71 ? 15.060 20.925 -9.860 1.00 81.31 71 ASN A C 1
ATOM 578 O O . ASN A 1 71 ? 15.780 21.763 -9.328 1.00 81.31 71 ASN A O 1
ATOM 582 N N . SER A 1 72 ? 13.794 20.727 -9.472 1.00 80.25 72 SER A N 1
ATOM 583 C CA . SER A 1 72 ? 13.188 21.555 -8.416 1.00 80.25 72 SER A CA 1
ATOM 584 C C . SER A 1 72 ? 13.930 21.431 -7.080 1.00 80.25 72 SER A C 1
ATOM 586 O O . SER A 1 72 ? 14.074 22.408 -6.356 1.00 80.25 72 SER A O 1
ATOM 588 N N . SER A 1 73 ? 14.482 20.260 -6.743 1.00 79.25 73 SER A N 1
ATOM 589 C CA . SER A 1 73 ? 15.284 20.109 -5.520 1.00 79.25 73 SER A CA 1
ATOM 590 C C . SER A 1 73 ? 16.641 20.828 -5.554 1.00 79.25 73 SER A C 1
ATOM 592 O O . SER A 1 73 ? 17.236 21.043 -4.495 1.00 79.25 73 SER A O 1
ATOM 594 N N . LEU A 1 74 ? 17.150 21.193 -6.736 1.00 78.75 74 LEU A N 1
ATOM 595 C CA . LEU A 1 74 ? 18.375 21.989 -6.879 1.00 78.75 74 LEU A CA 1
ATOM 596 C C . LEU A 1 74 ? 18.125 23.474 -6.604 1.00 78.75 74 LEU A C 1
ATOM 598 O O . LEU A 1 74 ? 19.014 24.143 -6.087 1.00 78.75 74 LEU A O 1
ATOM 602 N N . GLU A 1 75 ? 16.907 23.954 -6.859 1.00 76.12 75 GLU A N 1
ATOM 603 C CA . GLU A 1 75 ? 16.464 25.318 -6.536 1.00 76.12 75 GLU A CA 1
ATOM 604 C C . GLU A 1 75 ? 16.313 25.535 -5.015 1.00 76.12 75 GLU A C 1
ATOM 606 O O . GLU A 1 75 ? 16.186 26.663 -4.562 1.00 76.12 75 GLU A O 1
ATOM 611 N N . ASN A 1 76 ? 16.393 24.462 -4.211 1.00 66.88 76 ASN A N 1
ATOM 612 C CA . ASN A 1 76 ? 16.325 24.444 -2.740 1.00 66.88 76 ASN A CA 1
ATOM 613 C C . ASN A 1 76 ? 15.055 25.039 -2.106 1.00 66.88 76 ASN A C 1
ATOM 615 O O . ASN A 1 76 ? 14.941 25.033 -0.880 1.00 66.88 76 ASN A O 1
ATOM 619 N N . ASP A 1 77 ? 14.064 25.418 -2.907 1.00 67.94 77 ASP A N 1
ATOM 620 C CA . ASP A 1 77 ? 12.753 25.833 -2.427 1.00 67.94 77 ASP A CA 1
ATOM 621 C C . ASP A 1 77 ? 11.837 24.621 -2.249 1.00 67.94 77 ASP A C 1
ATOM 623 O O . ASP A 1 77 ? 11.565 23.856 -3.179 1.00 67.94 77 ASP A O 1
ATOM 627 N N . TYR A 1 78 ? 11.353 24.415 -1.021 1.00 69.81 78 TYR A N 1
ATOM 628 C CA . TYR A 1 78 ? 10.412 23.337 -0.746 1.00 69.81 78 TYR A CA 1
ATOM 629 C C . TYR A 1 78 ? 9.113 23.546 -1.530 1.00 69.81 78 TYR A C 1
ATOM 631 O O . TYR A 1 78 ? 8.355 24.487 -1.289 1.00 69.81 78 TYR A O 1
ATOM 639 N N . CYS A 1 79 ? 8.809 22.604 -2.419 1.00 73.06 79 CYS A N 1
ATOM 640 C CA . CYS A 1 79 ? 7.560 22.594 -3.162 1.00 73.06 79 CYS A CA 1
ATOM 641 C C . CYS A 1 79 ? 6.548 21.655 -2.491 1.00 73.06 79 CYS A C 1
ATOM 643 O O . CYS A 1 79 ? 6.820 20.468 -2.295 1.00 73.06 79 CYS A O 1
ATOM 645 N N . LYS A 1 80 ? 5.335 22.148 -2.202 1.00 71.38 80 LYS A N 1
ATOM 646 C CA . LYS A 1 80 ? 4.238 21.321 -1.653 1.00 71.38 80 LYS A CA 1
ATOM 647 C C . LYS A 1 80 ? 3.916 20.106 -2.537 1.00 71.38 80 LYS A C 1
ATOM 649 O O . LYS A 1 80 ? 3.510 19.062 -2.022 1.00 71.38 80 LYS A O 1
ATOM 654 N N . ASP A 1 81 ? 4.168 20.196 -3.842 1.00 80.06 81 ASP A N 1
ATOM 655 C CA . ASP A 1 81 ? 3.968 19.082 -4.771 1.00 80.06 81 ASP A CA 1
ATOM 656 C C . ASP A 1 81 ? 4.936 17.920 -4.537 1.00 80.06 81 ASP A C 1
ATOM 658 O O . ASP A 1 81 ? 4.611 16.782 -4.893 1.00 80.06 81 ASP A O 1
ATOM 662 N N . TRP A 1 82 ? 6.099 18.157 -3.915 1.00 84.31 82 TRP A N 1
ATOM 663 C CA . TRP A 1 82 ? 7.067 17.099 -3.623 1.00 84.31 82 TRP A CA 1
ATOM 664 C C . TRP A 1 82 ? 6.455 16.014 -2.755 1.00 84.31 82 TRP A C 1
ATOM 666 O O . TRP A 1 82 ? 6.630 14.842 -3.064 1.00 84.31 82 TRP A O 1
ATOM 676 N N . THR A 1 83 ? 5.675 16.362 -1.729 1.00 82.12 83 THR A N 1
ATOM 677 C CA . THR A 1 83 ? 5.013 15.362 -0.878 1.00 82.12 83 THR A CA 1
ATOM 678 C C . THR A 1 83 ? 4.117 14.439 -1.694 1.00 82.12 83 THR A C 1
ATOM 680 O O . THR A 1 83 ? 4.150 13.225 -1.511 1.00 82.12 83 THR A O 1
ATOM 683 N N . ASN A 1 84 ? 3.329 14.986 -2.623 1.00 86.56 84 ASN A N 1
ATOM 684 C CA . ASN A 1 84 ? 2.431 14.185 -3.450 1.00 86.56 84 ASN A CA 1
ATOM 685 C C . ASN A 1 84 ? 3.191 13.344 -4.489 1.00 86.56 84 ASN A C 1
ATOM 687 O O . ASN A 1 84 ? 2.853 12.179 -4.710 1.00 86.56 84 ASN A O 1
ATOM 691 N N . LYS A 1 85 ? 4.216 13.909 -5.132 1.00 87.75 85 LYS A N 1
ATOM 692 C CA . LYS A 1 85 ? 5.033 13.208 -6.134 1.00 87.75 85 LYS A CA 1
ATOM 693 C C . LYS A 1 85 ? 5.898 12.107 -5.503 1.00 87.75 85 LYS A C 1
ATOM 695 O O . LYS A 1 85 ? 5.954 10.999 -6.030 1.00 87.75 85 LYS A O 1
ATOM 700 N N . MET A 1 86 ? 6.474 12.366 -4.329 1.00 90.19 86 MET A N 1
ATOM 701 C CA . MET A 1 86 ? 7.301 11.417 -3.575 1.00 90.19 86 MET A CA 1
ATOM 702 C C . MET A 1 86 ? 6.498 10.361 -2.816 1.00 90.19 86 MET A C 1
ATOM 704 O O . MET A 1 86 ? 7.071 9.357 -2.401 1.00 90.19 86 MET A O 1
ATOM 708 N N . ARG A 1 87 ? 5.183 10.553 -2.640 1.00 90.38 87 ARG A N 1
ATOM 709 C CA . ARG A 1 87 ? 4.327 9.694 -1.804 1.00 90.38 87 ARG A CA 1
ATOM 710 C C . ARG A 1 87 ? 4.508 8.201 -2.085 1.00 90.38 87 ARG A C 1
ATOM 712 O O . ARG A 1 87 ? 4.669 7.423 -1.155 1.00 90.38 87 ARG A O 1
ATOM 719 N N . GLY A 1 88 ? 4.552 7.815 -3.360 1.00 92.75 88 GLY A N 1
ATOM 720 C CA . GLY A 1 88 ? 4.770 6.425 -3.764 1.00 92.75 88 GLY A CA 1
ATOM 721 C C . GLY A 1 88 ? 6.105 5.841 -3.300 1.00 92.75 88 GLY A C 1
ATOM 722 O O . GLY A 1 88 ? 6.148 4.713 -2.819 1.00 92.75 88 GLY A O 1
ATOM 723 N N . TYR A 1 89 ? 7.182 6.625 -3.396 1.00 94.19 89 TYR A N 1
ATOM 724 C CA . TYR A 1 89 ? 8.500 6.225 -2.901 1.00 94.19 89 TYR A CA 1
ATOM 725 C C . TYR A 1 89 ? 8.494 6.099 -1.377 1.00 94.19 89 TYR A C 1
ATOM 727 O O . TYR A 1 89 ? 8.934 5.088 -0.835 1.00 94.19 89 TYR A O 1
ATOM 735 N N . MET A 1 90 ? 7.955 7.109 -0.688 1.00 91.88 90 MET A N 1
ATOM 736 C CA . MET A 1 90 ? 7.934 7.178 0.775 1.00 91.88 90 MET A CA 1
ATOM 737 C C . MET A 1 90 ? 7.109 6.055 1.399 1.00 91.88 90 MET A C 1
ATOM 739 O O . MET A 1 90 ? 7.540 5.456 2.380 1.00 91.88 90 MET A O 1
ATOM 743 N N . ASN A 1 91 ? 5.975 5.701 0.793 1.00 93.38 91 ASN A N 1
ATOM 744 C CA . ASN A 1 91 ? 5.114 4.625 1.278 1.00 93.38 91 ASN A CA 1
ATOM 745 C C . ASN A 1 91 ? 5.814 3.262 1.354 1.00 93.38 91 ASN A C 1
ATOM 747 O O . ASN A 1 91 ? 5.443 2.439 2.197 1.00 93.38 91 ASN A O 1
ATOM 751 N N . LEU A 1 92 ? 6.805 3.033 0.487 1.00 94.88 92 LEU A N 1
ATOM 752 C CA . LEU A 1 92 ? 7.657 1.847 0.504 1.00 94.88 92 LEU A CA 1
ATOM 753 C C . LEU A 1 92 ? 8.906 2.061 1.364 1.00 94.88 92 LEU A C 1
ATOM 755 O O . LEU A 1 92 ? 9.219 1.218 2.197 1.00 94.88 92 LEU A O 1
ATOM 759 N N . ALA A 1 93 ? 9.588 3.198 1.221 1.00 93.25 93 ALA A N 1
ATOM 760 C CA . ALA A 1 93 ? 10.820 3.492 1.951 1.00 93.25 93 ALA A CA 1
ATOM 761 C C . ALA A 1 93 ? 10.617 3.658 3.469 1.00 93.25 93 ALA A C 1
ATOM 763 O O . ALA A 1 93 ? 11.555 3.490 4.232 1.00 93.25 93 ALA A O 1
ATOM 764 N N . GLN A 1 94 ? 9.408 3.967 3.937 1.00 91.00 94 GLN A N 1
ATOM 765 C CA . GLN A 1 94 ? 9.087 4.034 5.369 1.00 91.00 94 GLN A CA 1
ATOM 766 C C . GLN A 1 94 ? 8.516 2.720 5.916 1.00 91.00 94 GLN A C 1
ATOM 768 O O . GLN A 1 94 ? 8.092 2.660 7.071 1.00 91.00 94 GLN A O 1
ATOM 773 N N . CYS A 1 95 ? 8.462 1.660 5.105 1.00 92.12 95 CYS A N 1
ATOM 774 C CA . CYS A 1 95 ? 8.053 0.350 5.590 1.00 92.12 95 CYS A CA 1
ATOM 775 C C . CYS A 1 95 ? 9.024 -0.144 6.673 1.00 92.12 95 CYS A C 1
ATOM 777 O O . CYS A 1 95 ? 10.240 -0.134 6.486 1.00 92.12 95 CYS A O 1
ATOM 779 N N . GLY A 1 96 ? 8.469 -0.586 7.803 1.00 91.12 96 GLY A N 1
ATOM 780 C CA . GLY A 1 96 ? 9.247 -1.164 8.899 1.00 91.12 96 GLY A CA 1
ATOM 781 C C . GLY A 1 96 ? 9.815 -2.544 8.559 1.00 91.12 96 GLY A C 1
ATOM 782 O O . GLY A 1 96 ? 9.515 -3.117 7.508 1.00 91.12 96 GLY A O 1
ATOM 783 N N . GLU A 1 97 ? 10.587 -3.101 9.489 1.00 91.25 97 GLU A N 1
ATOM 784 C CA . GLU A 1 97 ? 11.341 -4.357 9.329 1.00 91.25 97 GLU A CA 1
ATOM 785 C C . GLU A 1 97 ? 10.481 -5.557 8.914 1.00 91.25 97 GLU A C 1
ATOM 787 O O . GLU A 1 97 ? 10.943 -6.426 8.187 1.00 91.25 97 GLU A O 1
ATOM 792 N N . MET A 1 98 ? 9.201 -5.576 9.292 1.00 92.38 98 MET A N 1
ATOM 793 C CA . MET A 1 98 ? 8.277 -6.650 8.910 1.00 92.38 98 MET A CA 1
ATOM 794 C C . MET A 1 98 ? 7.819 -6.592 7.446 1.00 92.38 98 MET A C 1
ATOM 796 O O . MET A 1 98 ? 7.431 -7.610 6.876 1.00 92.38 98 MET A O 1
ATOM 800 N N . VAL A 1 99 ? 7.791 -5.402 6.840 1.00 96.44 99 VAL A N 1
ATOM 801 C CA . VAL A 1 99 ? 7.255 -5.188 5.482 1.00 96.44 99 VAL A CA 1
ATOM 802 C C . VAL A 1 99 ? 8.386 -5.022 4.470 1.00 96.44 99 VAL A C 1
ATOM 804 O O . VAL A 1 99 ? 8.267 -5.484 3.338 1.00 96.44 99 VAL A O 1
ATOM 807 N N . TRP A 1 100 ? 9.500 -4.408 4.872 1.00 96.75 100 TRP A N 1
ATOM 808 C CA . TRP A 1 100 ? 10.622 -4.107 3.985 1.00 96.75 100 TRP A CA 1
ATOM 809 C C . TRP A 1 100 ? 11.203 -5.333 3.244 1.00 96.75 100 TRP A C 1
ATOM 811 O O . TRP A 1 100 ? 11.359 -5.247 2.026 1.00 96.75 100 TRP A O 1
ATOM 821 N N . PRO A 1 101 ? 11.420 -6.506 3.874 1.00 98.00 101 PRO A N 1
ATOM 822 C CA . PRO A 1 101 ? 11.882 -7.700 3.159 1.00 98.00 101 PRO A CA 1
ATOM 823 C C . PRO A 1 101 ? 10.926 -8.160 2.049 1.00 98.00 101 PRO A C 1
ATOM 825 O O . PRO A 1 101 ? 11.363 -8.694 1.030 1.00 98.00 101 PRO A O 1
ATOM 828 N N . LEU A 1 102 ? 9.616 -7.937 2.215 1.00 98.25 102 LEU A N 1
ATOM 829 C CA . LEU A 1 102 ? 8.625 -8.243 1.180 1.00 98.25 102 LEU A CA 1
ATOM 830 C C . LEU A 1 102 ? 8.707 -7.249 0.019 1.00 98.25 102 LEU A C 1
ATOM 832 O O . LEU A 1 102 ? 8.525 -7.657 -1.122 1.00 98.25 102 LEU A O 1
ATOM 836 N N . VAL A 1 103 ? 9.005 -5.974 0.294 1.00 97.81 103 VAL A N 1
ATOM 837 C CA . VAL A 1 103 ? 9.247 -4.953 -0.740 1.00 97.81 103 VAL A CA 1
ATOM 838 C C . VAL A 1 103 ? 10.487 -5.307 -1.563 1.00 97.81 103 VAL A C 1
ATOM 840 O O . VAL A 1 103 ? 10.425 -5.294 -2.790 1.00 97.81 103 VAL A O 1
ATOM 843 N N . GLU A 1 104 ? 11.584 -5.695 -0.906 1.00 97.81 104 GLU A N 1
ATOM 844 C CA . GLU A 1 104 ? 12.813 -6.140 -1.577 1.00 97.81 104 GLU A CA 1
ATOM 845 C C . GLU A 1 104 ? 12.562 -7.357 -2.474 1.00 97.81 104 GLU A C 1
ATOM 847 O O . GLU A 1 104 ? 12.917 -7.349 -3.655 1.00 97.81 104 GLU A O 1
ATOM 852 N N . LYS A 1 105 ? 11.886 -8.381 -1.937 1.00 98.12 105 LYS A N 1
ATOM 853 C CA . LYS A 1 105 ? 11.524 -9.582 -2.698 1.00 98.12 105 LYS A CA 1
ATOM 854 C C . LYS A 1 105 ? 10.610 -9.252 -3.878 1.00 98.12 105 LYS A C 1
ATOM 856 O O . LYS A 1 105 ? 10.798 -9.777 -4.972 1.00 98.12 105 LYS A O 1
ATOM 861 N N . PHE A 1 106 ? 9.638 -8.371 -3.668 1.00 97.69 106 PHE A N 1
ATOM 862 C CA . PHE A 1 106 ? 8.747 -7.902 -4.718 1.00 97.69 106 PHE A CA 1
ATOM 863 C C . PHE A 1 106 ? 9.522 -7.220 -5.859 1.00 97.69 106 PHE A C 1
ATOM 865 O O . PHE A 1 106 ? 9.285 -7.544 -7.024 1.00 97.69 106 PHE A O 1
ATOM 872 N N . PHE A 1 107 ? 10.466 -6.323 -5.547 1.00 96.31 107 PHE A N 1
ATOM 873 C CA . PHE A 1 107 ? 11.294 -5.670 -6.565 1.00 96.31 107 PHE A CA 1
ATOM 874 C C . PHE A 1 107 ? 12.129 -6.673 -7.357 1.00 96.31 107 PHE A C 1
ATOM 876 O O . PHE A 1 107 ? 12.124 -6.613 -8.584 1.00 96.31 107 PHE A O 1
ATOM 883 N N . ASP A 1 108 ? 12.772 -7.625 -6.681 1.00 95.62 108 ASP A N 1
ATOM 884 C CA . ASP A 1 108 ? 13.544 -8.685 -7.337 1.00 95.62 108 ASP A CA 1
ATOM 885 C C . ASP A 1 108 ? 12.680 -9.505 -8.313 1.00 95.62 108 ASP A C 1
ATOM 887 O O . ASP A 1 108 ? 13.063 -9.738 -9.462 1.00 95.62 108 ASP A O 1
ATOM 891 N N . MET A 1 109 ? 11.467 -9.885 -7.898 1.00 96.94 109 MET A N 1
ATOM 892 C CA . MET A 1 109 ? 10.533 -10.614 -8.760 1.00 96.94 109 MET A CA 1
ATOM 893 C C . MET A 1 109 ? 10.065 -9.783 -9.960 1.00 96.94 109 MET A C 1
ATOM 895 O O . MET A 1 109 ? 9.959 -10.317 -11.068 1.00 96.94 109 MET A O 1
ATOM 899 N N . TYR A 1 110 ? 9.788 -8.491 -9.761 1.00 94.81 110 TYR A N 1
ATOM 900 C CA . TYR A 1 110 ? 9.382 -7.590 -10.840 1.00 94.81 110 TYR A CA 1
ATOM 901 C C . TYR A 1 110 ? 10.502 -7.416 -11.874 1.00 94.81 110 TYR A C 1
ATOM 903 O O . TYR A 1 110 ? 10.274 -7.614 -13.067 1.00 94.81 110 TYR A O 1
ATOM 911 N N . GLU A 1 111 ? 11.720 -7.113 -11.420 1.00 92.56 111 GLU A N 1
ATOM 912 C CA . GLU A 1 111 ? 12.898 -6.890 -12.269 1.00 92.56 111 GLU A CA 1
ATOM 913 C C . GLU A 1 111 ? 13.295 -8.148 -13.054 1.00 92.56 111 GLU A C 1
ATOM 915 O O . GLU A 1 111 ? 13.737 -8.048 -14.197 1.00 92.56 111 GLU A O 1
ATOM 920 N N . LYS A 1 112 ? 13.065 -9.342 -12.493 1.00 92.31 112 LYS A N 1
ATOM 921 C CA . LYS A 1 112 ? 13.258 -10.636 -13.174 1.00 92.31 112 LYS A CA 1
ATOM 922 C C . LYS A 1 112 ? 12.110 -11.025 -14.114 1.00 92.31 112 LYS A C 1
ATOM 924 O O . LYS A 1 112 ? 12.153 -12.094 -14.722 1.00 92.31 112 LYS A O 1
ATOM 929 N N . GLY A 1 113 ? 11.070 -10.199 -14.232 1.00 93.31 113 GLY A N 1
ATOM 930 C CA . GLY A 1 113 ? 9.918 -10.464 -15.094 1.00 93.31 113 GLY A CA 1
ATOM 931 C C . GLY A 1 113 ? 9.038 -11.626 -14.633 1.00 93.31 113 GLY A C 1
ATOM 932 O O . GLY A 1 113 ? 8.319 -12.208 -15.448 1.00 93.31 113 GLY A O 1
ATOM 933 N N . LEU A 1 114 ? 9.097 -11.971 -13.344 1.00 94.94 114 LEU A N 1
ATOM 934 C CA . LEU A 1 114 ? 8.326 -13.064 -12.747 1.00 94.94 114 LEU A CA 1
ATOM 935 C C . LEU A 1 114 ? 6.890 -12.657 -12.410 1.00 94.94 114 LEU A C 1
ATOM 937 O O . LEU A 1 114 ? 6.073 -13.523 -12.108 1.00 94.94 114 LEU A O 1
ATOM 941 N N . LEU A 1 115 ? 6.576 -11.363 -12.456 1.00 94.75 115 LEU A N 1
ATOM 942 C CA . LEU A 1 115 ? 5.239 -10.856 -12.172 1.00 94.75 115 LEU A CA 1
ATOM 943 C C . LEU A 1 115 ? 4.410 -10.684 -13.456 1.00 94.75 115 LEU A C 1
ATOM 945 O O . LEU A 1 115 ? 4.967 -10.394 -14.524 1.00 94.75 115 LEU A O 1
ATOM 949 N N . PRO A 1 116 ? 3.083 -10.883 -13.374 1.00 92.94 116 PRO A N 1
ATOM 950 C CA . PRO A 1 116 ? 2.190 -10.790 -14.521 1.00 92.94 116 PRO A CA 1
ATOM 951 C C . PRO A 1 116 ? 2.008 -9.356 -15.037 1.00 92.94 116 PRO A C 1
ATOM 953 O O . PRO A 1 116 ? 2.000 -8.381 -14.283 1.00 92.94 116 PRO A O 1
ATOM 956 N N . ARG A 1 117 ? 1.797 -9.241 -16.353 1.00 91.75 117 ARG A N 1
ATOM 957 C CA . ARG A 1 117 ? 1.300 -8.035 -17.029 1.00 91.75 117 ARG A CA 1
ATOM 958 C C . ARG A 1 117 ? -0.201 -7.854 -16.801 1.00 91.75 117 ARG A C 1
ATOM 960 O O . ARG A 1 117 ? -0.864 -8.656 -16.154 1.00 91.75 117 ARG A O 1
ATOM 967 N N . ILE A 1 118 ? -0.759 -6.811 -17.412 1.00 89.75 118 ILE A N 1
ATOM 968 C CA . ILE A 1 118 ? -2.204 -6.547 -17.422 1.00 89.75 118 ILE A CA 1
ATOM 969 C C . ILE A 1 118 ? -3.031 -7.692 -18.033 1.00 89.75 118 ILE A C 1
ATOM 971 O O . ILE A 1 118 ? -4.131 -7.971 -17.567 1.00 89.75 118 ILE A O 1
ATOM 975 N N . ASP A 1 119 ? -2.480 -8.399 -19.022 1.00 88.19 119 ASP A N 1
ATOM 976 C CA . ASP A 1 119 ? -3.072 -9.601 -19.625 1.00 88.19 119 ASP A CA 1
ATOM 977 C C . ASP A 1 119 ? -2.854 -10.862 -18.766 1.00 88.19 119 ASP A C 1
ATOM 979 O O . ASP A 1 119 ? -3.484 -11.892 -18.988 1.00 88.19 119 ASP A O 1
ATOM 983 N N . GLY A 1 120 ? -2.062 -10.765 -17.692 1.00 88.31 120 GLY A N 1
ATOM 984 C CA . GLY A 1 120 ? -1.739 -11.836 -16.739 1.00 88.31 120 GLY A CA 1
ATOM 985 C C . GLY A 1 120 ? -0.609 -12.740 -17.151 1.00 88.31 120 GLY A C 1
ATOM 986 O O . GLY A 1 120 ? -0.229 -13.630 -16.395 1.00 88.31 120 GLY A O 1
ATOM 987 N N . VAL A 1 121 ? -0.066 -12.523 -18.340 1.00 91.06 121 VAL A N 1
ATOM 988 C CA . VAL A 1 121 ? 1.101 -13.254 -18.788 1.00 91.06 121 VAL A CA 1
ATOM 989 C C . VAL A 1 121 ? 2.308 -12.640 -18.094 1.00 91.06 121 VAL A C 1
ATOM 991 O O . VAL A 1 121 ? 2.491 -11.418 -18.089 1.00 91.06 121 VAL A O 1
ATOM 994 N N . ARG A 1 122 ? 3.141 -13.475 -17.473 1.00 92.19 122 ARG A N 1
ATOM 995 C CA . ARG A 1 122 ? 4.411 -13.013 -16.904 1.00 92.19 122 ARG A CA 1
ATOM 996 C C . ARG A 1 122 ? 5.332 -12.555 -18.017 1.00 92.19 122 ARG A C 1
ATOM 998 O O . ARG A 1 122 ? 5.379 -13.181 -19.075 1.00 92.19 122 ARG A O 1
ATOM 1005 N N . TYR A 1 123 ? 6.110 -11.507 -17.759 1.00 91.25 123 TYR A N 1
ATOM 1006 C CA . TYR A 1 123 ? 7.068 -11.011 -18.745 1.00 91.25 123 TYR A CA 1
ATOM 1007 C C . TYR A 1 123 ? 8.002 -12.124 -19.220 1.00 91.25 123 TYR A C 1
ATOM 1009 O O . TYR A 1 123 ? 8.154 -12.299 -20.422 1.00 91.25 123 TYR A O 1
ATOM 1017 N N . ILE A 1 124 ? 8.536 -12.934 -18.302 1.00 89.19 124 ILE A N 1
ATOM 1018 C CA . ILE A 1 124 ? 9.466 -14.027 -18.617 1.00 89.19 124 ILE A CA 1
ATOM 1019 C C . ILE A 1 124 ? 8.889 -15.095 -19.565 1.00 89.19 124 ILE A C 1
ATOM 1021 O O . ILE A 1 124 ? 9.650 -15.795 -20.231 1.00 89.19 124 ILE A O 1
ATOM 1025 N N . ASP A 1 125 ? 7.562 -15.229 -19.640 1.00 90.19 125 ASP A N 1
ATOM 1026 C CA . ASP A 1 125 ? 6.891 -16.233 -20.469 1.00 90.19 125 ASP A CA 1
ATOM 1027 C C . ASP A 1 125 ? 6.606 -15.740 -21.901 1.00 90.19 125 ASP A C 1
ATOM 1029 O O . ASP A 1 125 ? 6.193 -16.546 -22.749 1.00 90.19 125 ASP A O 1
ATOM 1033 N N . LEU A 1 126 ? 6.848 -14.451 -22.180 1.00 88.81 126 LEU A N 1
ATOM 1034 C CA . LEU A 1 126 ? 6.686 -13.839 -23.497 1.00 88.81 126 LEU A CA 1
ATOM 1035 C C . LEU A 1 126 ? 7.813 -14.244 -24.463 1.00 88.81 126 LEU A C 1
ATOM 1037 O O . LEU A 1 126 ? 8.954 -14.457 -24.040 1.00 88.81 126 LEU A O 1
ATOM 1041 N N . PRO A 1 127 ? 7.527 -14.315 -25.777 1.00 85.69 127 PRO A N 1
ATOM 1042 C CA . PRO A 1 127 ? 8.571 -14.460 -26.780 1.00 85.69 127 PRO A CA 1
ATOM 1043 C C . PRO A 1 127 ? 9.457 -13.207 -26.788 1.00 85.69 127 PRO A C 1
ATOM 1045 O O . PRO A 1 127 ? 8.970 -12.081 -26.913 1.00 85.69 127 PRO A O 1
ATOM 1048 N N . GLY A 1 128 ? 10.763 -13.411 -26.636 1.00 82.88 128 GLY A N 1
ATOM 1049 C CA . GLY A 1 128 ? 11.766 -12.359 -26.722 1.00 82.88 128 GLY A CA 1
ATOM 1050 C C . GLY A 1 128 ? 11.801 -11.698 -28.091 1.00 82.88 128 GLY A C 1
ATOM 1051 O O . GLY A 1 128 ? 11.397 -12.282 -29.097 1.00 82.88 128 GLY A O 1
ATOM 1052 N N . LYS A 1 129 ? 12.342 -10.481 -28.133 1.00 81.31 129 LYS A N 1
ATOM 1053 C CA . LYS A 1 129 ? 12.632 -9.778 -29.383 1.00 81.31 129 LYS A CA 1
ATOM 1054 C C . LYS A 1 129 ? 14.138 -9.731 -29.606 1.00 81.31 129 LYS A C 1
ATOM 1056 O O . LYS A 1 129 ? 14.913 -9.576 -28.660 1.00 81.31 129 LYS A O 1
ATOM 1061 N N . VAL A 1 130 ? 14.560 -9.843 -30.865 1.00 74.75 130 VAL A N 1
ATOM 1062 C CA . VAL A 1 130 ? 15.949 -9.577 -31.259 1.00 74.75 130 VAL A CA 1
ATOM 1063 C C . VAL A 1 130 ? 16.142 -8.066 -31.243 1.00 74.75 130 VAL A C 1
ATOM 1065 O O . VAL A 1 130 ? 15.973 -7.392 -32.250 1.00 74.75 130 VAL A O 1
ATOM 1068 N N . GLU A 1 131 ? 16.414 -7.516 -30.063 1.00 70.75 131 GLU A N 1
ATOM 1069 C CA . GLU A 1 131 ? 16.652 -6.078 -29.901 1.00 70.75 131 GLU A CA 1
ATOM 1070 C C . GLU A 1 131 ? 18.146 -5.729 -29.893 1.00 70.75 131 GLU A C 1
ATOM 1072 O O . GLU A 1 131 ? 18.488 -4.558 -29.761 1.00 70.75 131 GLU A O 1
ATOM 1077 N N . GLY A 1 132 ? 19.043 -6.721 -30.007 1.00 70.56 132 GLY A N 1
ATOM 1078 C CA . GLY A 1 132 ? 20.497 -6.516 -29.941 1.00 70.56 132 GLY A CA 1
ATOM 1079 C C . GLY A 1 132 ? 20.988 -5.938 -28.605 1.00 70.56 132 GLY A C 1
ATOM 1080 O O . GLY A 1 132 ? 22.136 -5.519 -28.500 1.00 70.56 132 GLY A O 1
ATOM 1081 N N . ARG A 1 133 ? 20.123 -5.886 -27.582 1.00 81.00 133 ARG A N 1
ATOM 1082 C CA . ARG A 1 133 ? 20.422 -5.326 -26.260 1.00 81.00 133 ARG A CA 1
ATOM 1083 C C . ARG A 1 133 ? 20.839 -6.422 -25.298 1.00 81.00 133 ARG A C 1
ATOM 1085 O O . ARG A 1 133 ? 20.196 -7.468 -25.238 1.00 81.00 133 ARG A O 1
ATOM 1092 N N . LEU A 1 134 ? 21.875 -6.144 -24.515 1.00 84.38 134 LEU A N 1
ATOM 1093 C CA . LEU A 1 134 ? 22.260 -6.981 -23.385 1.00 84.38 134 LEU A CA 1
ATOM 1094 C C . LEU A 1 134 ? 21.255 -6.818 -22.231 1.00 84.38 134 LEU A C 1
ATOM 1096 O O . LEU A 1 134 ? 20.531 -5.821 -22.180 1.00 84.38 134 LEU A O 1
ATOM 1100 N N . PRO A 1 135 ? 21.181 -7.782 -21.299 1.00 85.81 135 PRO A N 1
ATOM 1101 C CA . PRO A 1 135 ? 20.444 -7.589 -20.059 1.00 85.81 135 PRO A CA 1
ATOM 1102 C C . PRO A 1 135 ? 20.968 -6.371 -19.286 1.00 85.81 135 PRO A C 1
ATOM 1104 O O . PRO A 1 135 ? 22.177 -6.196 -19.148 1.00 85.81 135 PRO A O 1
ATOM 1107 N N . GLY A 1 136 ? 20.064 -5.532 -18.784 1.00 86.62 136 GLY A N 1
ATOM 1108 C CA . GLY A 1 136 ? 20.420 -4.280 -18.115 1.00 86.62 136 GLY A CA 1
ATOM 1109 C C . GLY A 1 136 ? 19.292 -3.252 -18.109 1.00 86.62 136 GLY A C 1
ATOM 1110 O O . GLY A 1 136 ? 18.182 -3.524 -18.559 1.00 86.62 136 GLY A O 1
ATOM 1111 N N . GLN A 1 137 ? 19.572 -2.056 -17.596 1.00 87.44 137 GLN A N 1
ATOM 1112 C CA . GLN A 1 137 ? 18.606 -0.958 -17.520 1.00 87.44 137 GLN A CA 1
ATOM 1113 C C . GLN A 1 137 ? 18.845 0.051 -18.641 1.00 87.44 137 GLN A C 1
ATOM 1115 O O . GLN A 1 137 ? 19.961 0.536 -18.824 1.00 87.44 137 GLN A O 1
ATOM 1120 N N . TYR A 1 138 ? 17.787 0.388 -19.377 1.00 85.75 138 TYR A N 1
ATOM 1121 C CA . TYR A 1 138 ? 17.866 1.278 -20.533 1.00 85.75 138 TYR A CA 1
ATOM 1122 C C . TYR A 1 138 ? 16.721 2.279 -20.531 1.00 85.75 138 TYR A C 1
ATOM 1124 O O . TYR A 1 138 ? 15.586 1.943 -20.206 1.00 85.75 138 TYR A O 1
ATOM 1132 N N . PHE A 1 139 ? 16.997 3.505 -20.965 1.00 84.44 139 PHE A N 1
ATOM 1133 C CA . PHE A 1 139 ? 15.936 4.440 -21.309 1.00 84.44 139 PHE A CA 1
ATOM 1134 C C . PHE A 1 139 ? 15.550 4.298 -22.769 1.00 84.44 139 PHE A C 1
ATOM 1136 O O . PHE A 1 139 ? 16.391 4.453 -23.653 1.00 84.44 139 PHE A O 1
ATOM 1143 N N . LEU A 1 140 ? 14.264 4.094 -23.011 1.00 82.75 140 LEU A N 1
ATOM 1144 C CA . LEU A 1 140 ? 13.689 4.006 -24.344 1.00 82.75 140 LEU A CA 1
ATOM 1145 C C . LEU A 1 140 ? 12.568 5.029 -24.469 1.00 82.75 140 LEU A C 1
ATOM 1147 O O . LEU A 1 140 ? 11.951 5.414 -23.476 1.00 82.75 140 LEU A O 1
ATOM 1151 N N . LYS A 1 141 ? 12.291 5.470 -25.693 1.00 82.50 141 LYS A N 1
ATOM 1152 C CA . LYS A 1 141 ? 11.081 6.247 -25.955 1.00 82.50 141 LYS A CA 1
ATOM 1153 C C . LYS A 1 141 ? 9.893 5.292 -26.018 1.00 82.50 141 LYS A C 1
ATOM 1155 O O . LYS A 1 141 ? 9.947 4.294 -26.731 1.00 82.50 141 LYS A O 1
ATOM 1160 N N . ASP A 1 142 ? 8.846 5.582 -25.254 1.00 80.12 142 ASP A N 1
ATOM 1161 C CA . ASP A 1 142 ? 7.564 4.898 -25.396 1.00 80.12 142 ASP A CA 1
ATOM 1162 C C . ASP A 1 142 ? 6.868 5.314 -26.707 1.00 80.12 142 ASP A C 1
ATOM 1164 O O . ASP A 1 142 ? 7.357 6.161 -27.458 1.00 80.12 142 ASP A O 1
ATOM 1168 N N . HIS A 1 143 ? 5.697 4.739 -26.983 1.00 77.94 143 HIS A N 1
ATOM 1169 C CA . HIS A 1 143 ? 4.912 5.063 -28.181 1.00 77.94 143 HIS A CA 1
ATOM 1170 C C . HIS A 1 143 ? 4.482 6.538 -28.273 1.00 77.94 143 HIS A C 1
ATOM 1172 O O . HIS A 1 143 ? 4.124 6.999 -29.350 1.00 77.94 143 HIS A O 1
ATOM 1178 N N . SER A 1 144 ? 4.526 7.281 -27.163 1.00 80.56 144 SER A N 1
ATOM 1179 C CA . SER A 1 144 ? 4.252 8.722 -27.105 1.00 80.56 144 SER A CA 1
ATOM 1180 C C . SER A 1 144 ? 5.521 9.581 -27.172 1.00 80.56 144 SER A C 1
ATOM 1182 O O . SER A 1 144 ? 5.464 10.788 -26.960 1.00 80.56 144 SER A O 1
ATOM 1184 N N . GLY A 1 145 ? 6.685 8.976 -27.429 1.00 78.06 145 GLY A N 1
ATOM 1185 C CA . GLY A 1 145 ? 7.971 9.669 -27.483 1.00 78.06 145 GLY A CA 1
ATOM 1186 C C . GLY A 1 145 ? 8.569 10.010 -26.114 1.00 78.06 145 GLY A C 1
ATOM 1187 O O . GLY A 1 145 ? 9.646 10.610 -26.062 1.00 78.06 145 GLY A O 1
ATOM 1188 N N . ARG A 1 146 ? 7.924 9.618 -25.006 1.00 80.25 146 ARG A N 1
ATOM 1189 C CA . ARG A 1 146 ? 8.406 9.891 -23.645 1.00 80.25 146 ARG A CA 1
ATOM 1190 C C . ARG A 1 146 ? 9.516 8.924 -23.273 1.00 80.25 146 ARG A C 1
ATOM 1192 O O . ARG A 1 146 ? 9.413 7.725 -23.507 1.00 80.25 146 ARG A O 1
ATOM 1199 N N . LYS A 1 147 ? 10.573 9.447 -22.656 1.00 82.06 147 LYS A N 1
ATOM 1200 C CA . LYS A 1 147 ? 11.698 8.653 -22.160 1.00 82.06 147 LYS A CA 1
ATOM 1201 C C . LYS A 1 147 ? 11.261 7.869 -20.916 1.00 82.06 147 LYS A C 1
ATOM 1203 O O . LYS A 1 147 ? 10.969 8.464 -19.886 1.00 82.06 147 LYS A O 1
ATOM 1208 N N . VAL A 1 148 ? 11.217 6.545 -21.022 1.00 82.88 148 VAL A N 1
ATOM 1209 C CA . VAL A 1 148 ? 10.805 5.609 -19.967 1.00 82.88 148 VAL A CA 1
ATOM 1210 C C . VAL A 1 148 ? 11.936 4.618 -19.717 1.00 82.88 148 VAL A C 1
ATOM 1212 O O . VAL A 1 148 ? 12.619 4.200 -20.652 1.00 82.88 148 VAL A O 1
ATOM 1215 N N . MET A 1 149 ? 12.172 4.272 -18.453 1.00 87.75 149 MET A N 1
ATOM 1216 C CA . MET A 1 149 ? 13.156 3.255 -18.093 1.00 87.75 149 MET A CA 1
ATOM 1217 C C . MET A 1 149 ? 12.577 1.854 -18.297 1.00 87.75 149 MET A C 1
ATOM 1219 O O . MET A 1 149 ? 11.418 1.602 -17.972 1.00 87.75 149 MET A O 1
ATOM 1223 N N . TYR A 1 150 ? 13.396 0.949 -18.821 1.00 88.56 150 TYR A N 1
ATOM 1224 C CA . TYR A 1 150 ? 13.084 -0.459 -18.995 1.00 88.56 150 TYR A CA 1
ATOM 1225 C C . TYR A 1 150 ? 14.180 -1.328 -18.383 1.00 88.56 150 TYR A C 1
ATOM 1227 O O . TYR A 1 150 ? 15.369 -1.063 -18.570 1.00 88.56 150 TYR A O 1
ATOM 1235 N N . HIS A 1 151 ? 13.769 -2.405 -17.723 1.00 89.81 151 HIS A N 1
ATOM 1236 C CA . HIS A 1 151 ? 14.624 -3.518 -17.329 1.00 89.81 151 HIS A CA 1
ATOM 1237 C C . HIS A 1 151 ? 14.624 -4.537 -18.466 1.00 89.81 151 HIS A C 1
ATOM 1239 O O . HIS A 1 151 ? 13.609 -5.174 -18.746 1.00 89.81 151 HIS A O 1
ATOM 1245 N N . CYS A 1 152 ? 15.744 -4.649 -19.169 1.00 90.44 152 CYS A N 1
ATOM 1246 C CA . CYS A 1 152 ? 15.951 -5.653 -20.201 1.00 90.44 152 CYS A CA 1
ATOM 1247 C C . CYS A 1 152 ? 16.461 -6.937 -19.548 1.00 90.44 152 CYS A C 1
ATOM 1249 O O . CYS A 1 152 ? 17.523 -6.943 -18.926 1.00 90.44 152 CYS A O 1
ATOM 1251 N N . ILE A 1 153 ? 15.724 -8.030 -19.714 1.00 91.00 153 ILE A N 1
ATOM 1252 C CA . ILE A 1 153 ? 16.112 -9.357 -19.233 1.00 91.00 153 ILE A CA 1
ATOM 1253 C C . ILE A 1 153 ? 16.328 -10.309 -20.403 1.00 91.00 153 ILE A C 1
ATOM 1255 O O . ILE A 1 153 ? 15.795 -10.111 -21.497 1.00 91.00 153 ILE A O 1
ATOM 1259 N N . LYS A 1 154 ? 17.091 -11.377 -20.169 1.00 88.88 154 LYS A N 1
ATOM 1260 C CA . LYS A 1 154 ? 17.212 -12.468 -21.137 1.00 88.88 154 LYS A CA 1
ATOM 1261 C C . LYS A 1 154 ? 15.845 -13.128 -21.324 1.00 88.88 154 LYS A C 1
ATOM 1263 O O . LYS A 1 154 ? 15.198 -13.499 -20.346 1.00 88.88 154 LYS A O 1
ATOM 1268 N N . ALA A 1 155 ? 15.417 -13.286 -22.572 1.00 85.88 155 ALA A N 1
ATOM 1269 C CA . ALA A 1 155 ? 14.171 -13.975 -22.858 1.00 85.88 155 ALA A CA 1
ATOM 1270 C C . ALA A 1 155 ? 14.305 -15.475 -22.574 1.00 85.88 155 ALA A C 1
ATOM 1272 O O . ALA A 1 155 ? 15.315 -16.093 -22.918 1.00 85.88 155 ALA A O 1
ATOM 1273 N N . LYS A 1 156 ? 13.271 -16.075 -21.973 1.00 86.25 156 LYS A N 1
ATOM 1274 C CA . LYS A 1 156 ? 13.206 -17.535 -21.804 1.00 86.25 156 LYS A CA 1
ATOM 1275 C C . LYS A 1 156 ? 12.849 -18.239 -23.115 1.00 86.25 156 LYS A C 1
ATOM 1277 O O . LYS A 1 156 ? 13.298 -19.354 -23.352 1.00 86.25 156 LYS A O 1
ATOM 1282 N N . LYS A 1 157 ? 12.032 -17.590 -23.950 1.00 82.31 157 LYS A N 1
ATOM 1283 C CA . LYS A 1 157 ? 11.579 -18.079 -25.259 1.00 82.31 157 LYS A CA 1
ATOM 1284 C C . LYS A 1 157 ? 12.062 -17.133 -26.358 1.00 82.31 157 LYS A C 1
ATOM 1286 O O . LYS A 1 157 ? 11.968 -15.922 -26.185 1.00 82.31 157 LYS A O 1
ATOM 1291 N N . GLY A 1 158 ? 12.520 -17.667 -27.488 1.00 78.19 158 GLY A N 1
ATOM 1292 C CA . GLY A 1 158 ? 12.969 -16.884 -28.648 1.00 78.19 158 GLY A CA 1
ATOM 1293 C C . GLY A 1 158 ? 14.340 -17.315 -29.168 1.00 78.19 158 GLY A C 1
ATOM 1294 O O . GLY A 1 158 ? 14.907 -18.302 -28.704 1.00 78.19 158 GLY A O 1
ATOM 1295 N N . SER A 1 159 ? 14.860 -16.574 -30.146 1.00 81.50 159 SER A N 1
ATOM 1296 C CA . SER A 1 159 ? 16.186 -16.810 -30.722 1.00 81.50 159 SER A CA 1
ATOM 1297 C C . SER A 1 159 ? 17.312 -16.477 -29.738 1.00 81.50 159 SER A C 1
ATOM 1299 O O . SER A 1 159 ? 17.140 -15.715 -28.781 1.00 81.50 159 SER A O 1
ATOM 1301 N N . GLN A 1 160 ? 18.500 -17.031 -29.985 1.00 81.44 160 GLN A N 1
ATOM 1302 C CA . GLN A 1 160 ? 19.689 -16.734 -29.190 1.00 81.44 160 GLN A CA 1
ATOM 1303 C C . GLN A 1 160 ? 19.965 -15.221 -29.178 1.00 81.44 160 GLN A C 1
ATOM 1305 O O . GLN A 1 160 ? 19.960 -14.567 -30.218 1.00 81.44 160 GLN A O 1
ATOM 1310 N N . GLY A 1 161 ? 20.170 -14.661 -27.983 1.00 80.69 161 GLY A N 1
ATOM 1311 C CA . GLY A 1 161 ? 20.381 -13.221 -27.789 1.00 80.69 161 GLY A CA 1
ATOM 1312 C C . GLY A 1 161 ? 19.102 -12.379 -27.696 1.00 80.69 161 GLY A C 1
ATOM 1313 O O . GLY A 1 161 ? 19.202 -11.170 -27.510 1.00 80.69 161 GLY A O 1
ATOM 1314 N N . ALA A 1 162 ? 17.910 -12.980 -27.781 1.00 86.62 162 ALA A N 1
ATOM 1315 C CA . ALA A 1 162 ? 16.664 -12.246 -27.594 1.00 86.62 162 ALA A CA 1
ATOM 1316 C C . ALA A 1 162 ? 16.502 -11.749 -26.146 1.00 86.62 162 ALA A C 1
ATOM 1318 O O . ALA A 1 162 ? 16.762 -12.472 -25.174 1.00 86.62 162 ALA A O 1
ATOM 1319 N N . THR A 1 163 ? 16.018 -10.518 -26.007 1.00 90.06 163 THR A N 1
ATOM 1320 C CA . THR A 1 163 ? 15.731 -9.887 -24.716 1.00 90.06 163 THR A CA 1
ATOM 1321 C C . THR A 1 163 ? 14.286 -9.415 -24.631 1.00 90.06 163 THR A C 1
ATOM 1323 O O . THR A 1 163 ? 13.561 -9.322 -25.626 1.00 90.06 163 THR A O 1
ATOM 1326 N N . LEU A 1 164 ? 13.840 -9.202 -23.397 1.00 90.31 164 LEU A N 1
ATOM 1327 C CA . LEU A 1 164 ? 12.520 -8.692 -23.059 1.00 90.31 164 LEU A CA 1
ATOM 1328 C C . LEU A 1 164 ? 12.681 -7.403 -22.273 1.00 90.31 164 LEU A C 1
ATOM 1330 O O . LEU A 1 164 ? 13.379 -7.381 -21.263 1.00 90.31 164 LEU A O 1
ATOM 1334 N N . SER A 1 165 ? 12.001 -6.355 -22.723 1.00 89.81 165 SER A N 1
ATOM 1335 C CA . SER A 1 165 ? 11.983 -5.053 -22.064 1.00 89.81 165 SER A CA 1
ATOM 1336 C C . SER A 1 165 ? 10.777 -4.956 -21.124 1.00 89.81 165 SER A C 1
ATOM 1338 O O . SER A 1 165 ? 9.630 -5.000 -21.572 1.00 89.81 165 SER A O 1
ATOM 1340 N N . ILE A 1 166 ? 11.026 -4.799 -19.825 1.00 91.00 166 ILE A N 1
ATOM 1341 C CA . ILE A 1 166 ? 10.010 -4.626 -18.779 1.00 91.00 166 ILE A CA 1
ATOM 1342 C C . ILE A 1 166 ? 9.982 -3.146 -18.389 1.00 91.00 166 ILE A C 1
ATOM 1344 O O . ILE A 1 166 ? 11.016 -2.642 -17.956 1.00 91.00 166 ILE A O 1
ATOM 1348 N N . PRO A 1 167 ? 8.861 -2.420 -18.530 1.00 90.19 167 PRO A N 1
ATOM 1349 C CA . PRO A 1 167 ? 8.797 -1.025 -18.107 1.00 90.19 167 PRO A CA 1
ATOM 1350 C C . PRO A 1 167 ? 9.052 -0.912 -16.602 1.00 90.19 167 PRO A C 1
ATOM 1352 O O . PRO A 1 167 ? 8.582 -1.743 -15.823 1.00 90.19 167 PRO A O 1
ATOM 1355 N N . ASP A 1 168 ? 9.784 0.115 -16.186 1.00 91.00 168 ASP A N 1
ATOM 1356 C CA . ASP A 1 168 ? 10.040 0.366 -14.771 1.00 91.00 168 ASP A CA 1
ATOM 1357 C C . ASP A 1 168 ? 8.746 0.695 -14.008 1.00 91.00 168 ASP A C 1
ATOM 1359 O O . ASP A 1 168 ? 7.741 1.139 -14.577 1.00 91.00 168 ASP A O 1
ATOM 1363 N N . LEU A 1 169 ? 8.766 0.452 -12.698 1.00 91.31 169 LEU A N 1
ATOM 1364 C CA . LEU A 1 169 ? 7.632 0.735 -11.827 1.00 91.31 169 LEU A CA 1
ATOM 1365 C C . LEU A 1 169 ? 7.383 2.239 -11.727 1.00 91.31 169 LEU A C 1
ATOM 1367 O O . LEU A 1 169 ? 8.304 3.052 -11.714 1.00 91.31 169 LEU A O 1
ATOM 1371 N N . THR A 1 170 ? 6.110 2.612 -11.593 1.00 88.56 170 THR A N 1
ATOM 1372 C CA . THR A 1 170 ? 5.731 4.011 -11.381 1.00 88.56 170 THR A CA 1
ATOM 1373 C C . THR A 1 170 ? 5.358 4.256 -9.918 1.00 88.56 170 THR A C 1
ATOM 1375 O O . THR A 1 170 ? 4.625 3.455 -9.328 1.00 88.56 170 THR A O 1
ATOM 1378 N N . PRO A 1 171 ? 5.784 5.385 -9.319 1.00 90.12 171 PRO A N 1
ATOM 1379 C CA . PRO A 1 171 ? 5.465 5.703 -7.924 1.00 90.12 171 PRO A CA 1
ATOM 1380 C C . PRO A 1 171 ? 3.962 5.804 -7.654 1.00 90.12 171 PRO A C 1
ATOM 1382 O O . PRO A 1 171 ? 3.505 5.552 -6.544 1.00 90.12 171 PRO A O 1
ATOM 1385 N N . SER A 1 172 ? 3.174 6.187 -8.661 1.00 88.75 172 SER A N 1
ATOM 1386 C CA . SER A 1 172 ? 1.727 6.378 -8.536 1.00 88.75 172 SER A CA 1
ATOM 1387 C C . SER A 1 172 ? 0.998 5.129 -8.044 1.00 88.75 172 SER A C 1
ATOM 1389 O O . SER A 1 172 ? 0.065 5.269 -7.256 1.00 88.75 172 SER A O 1
ATOM 1391 N N . ILE A 1 173 ? 1.447 3.934 -8.444 1.00 89.25 173 ILE A N 1
ATOM 1392 C CA . ILE A 1 173 ? 0.858 2.651 -8.033 1.00 89.25 173 ILE A CA 1
ATOM 1393 C C . ILE A 1 173 ? 0.891 2.524 -6.506 1.00 89.25 173 ILE A C 1
ATOM 1395 O O . ILE A 1 173 ? -0.115 2.218 -5.877 1.00 89.25 173 ILE A O 1
ATOM 1399 N N . PHE A 1 174 ? 2.020 2.871 -5.891 1.00 92.94 174 PHE A N 1
ATOM 1400 C CA . PHE A 1 174 ? 2.238 2.716 -4.454 1.00 92.94 174 PHE A CA 1
ATOM 1401 C C . PHE A 1 174 ? 1.680 3.865 -3.612 1.00 92.94 174 PHE A C 1
ATOM 1403 O O . PHE A 1 174 ? 1.845 3.862 -2.395 1.00 92.94 174 PHE A O 1
ATOM 1410 N N . LYS A 1 175 ? 0.983 4.851 -4.193 1.00 91.88 175 LYS A N 1
ATOM 1411 C CA . LYS A 1 175 ? 0.297 5.883 -3.391 1.00 91.88 175 LYS A CA 1
ATOM 1412 C C . LYS A 1 175 ? -0.799 5.287 -2.506 1.00 91.88 175 LYS A C 1
ATOM 1414 O O . LYS A 1 175 ? -0.973 5.746 -1.384 1.00 91.88 175 LYS A O 1
ATOM 1419 N N . LEU A 1 176 ? -1.453 4.227 -2.979 1.00 89.50 176 LEU A N 1
ATOM 1420 C CA . LEU A 1 176 ? -2.505 3.508 -2.256 1.00 89.50 176 LEU A CA 1
ATOM 1421 C C . LEU A 1 176 ? -2.006 2.806 -0.985 1.00 89.50 176 LEU A C 1
ATOM 1423 O O . LEU A 1 176 ? -2.801 2.487 -0.110 1.00 89.50 176 LEU A O 1
ATOM 1427 N N . PHE A 1 177 ? -0.692 2.606 -0.840 1.00 91.12 177 PHE A N 1
ATOM 1428 C CA . PHE A 1 177 ? -0.110 2.064 0.391 1.00 91.12 177 PHE A CA 1
ATOM 1429 C C . PHE A 1 177 ? -0.273 3.009 1.588 1.00 91.12 177 PHE A C 1
ATOM 1431 O O . PHE A 1 177 ? -0.069 2.584 2.721 1.00 91.12 177 PHE A O 1
ATOM 1438 N N . ASP A 1 178 ? -0.611 4.279 1.368 1.00 87.69 178 ASP A N 1
ATOM 1439 C CA . ASP A 1 178 ? -0.950 5.187 2.464 1.00 87.69 178 ASP A CA 1
ATOM 1440 C C . ASP A 1 178 ? -2.268 4.756 3.130 1.00 87.69 178 ASP A C 1
ATOM 1442 O O . ASP A 1 178 ? -2.412 4.810 4.344 1.00 87.69 178 ASP A O 1
ATOM 1446 N N . ASP A 1 179 ? -3.205 4.190 2.372 1.00 85.69 179 ASP A N 1
ATOM 1447 C CA . ASP A 1 179 ? -4.554 3.872 2.853 1.00 85.69 179 ASP A CA 1
ATOM 1448 C C . ASP A 1 179 ? -4.655 2.565 3.662 1.00 85.69 179 ASP A C 1
ATOM 1450 O O . ASP A 1 179 ? -5.738 2.199 4.142 1.00 85.69 179 ASP A O 1
ATOM 1454 N N . ILE A 1 180 ? -3.531 1.861 3.814 1.00 88.69 180 ILE A N 1
ATOM 1455 C CA . ILE A 1 180 ? -3.462 0.523 4.401 1.00 88.69 180 ILE A CA 1
ATOM 1456 C C . ILE A 1 180 ? -2.374 0.403 5.476 1.00 88.69 180 ILE A C 1
ATOM 1458 O O . ILE A 1 180 ? -1.322 1.048 5.438 1.00 88.69 180 ILE A O 1
ATOM 1462 N N . THR A 1 181 ? -2.632 -0.441 6.469 1.00 89.25 181 THR A N 1
ATOM 1463 C CA . THR A 1 181 ? -1.747 -0.712 7.603 1.00 89.25 181 THR A CA 1
ATOM 1464 C C . THR A 1 181 ? -0.517 -1.518 7.198 1.00 89.25 181 THR A C 1
ATOM 1466 O O . THR A 1 181 ? -0.438 -2.101 6.120 1.00 89.25 181 THR A O 1
ATOM 1469 N N . ALA A 1 182 ? 0.467 -1.614 8.097 1.00 90.50 182 ALA A N 1
ATOM 1470 C CA . ALA A 1 182 ? 1.636 -2.462 7.872 1.00 90.50 182 ALA A CA 1
ATOM 1471 C C . ALA A 1 182 ? 1.258 -3.936 7.644 1.00 90.50 182 ALA A C 1
ATOM 1473 O O . ALA A 1 182 ? 1.887 -4.592 6.818 1.00 90.50 182 ALA A O 1
ATOM 1474 N N . ARG A 1 183 ? 0.230 -4.454 8.332 1.00 88.81 183 ARG A N 1
ATOM 1475 C CA . ARG A 1 183 ? -0.234 -5.834 8.146 1.00 88.81 183 ARG A CA 1
ATOM 1476 C C . ARG A 1 183 ? -0.899 -6.016 6.784 1.00 88.81 183 ARG A C 1
ATOM 1478 O O . ARG A 1 183 ? -0.555 -6.948 6.066 1.00 88.81 183 ARG A O 1
ATOM 1485 N N . GLU A 1 184 ? -1.765 -5.087 6.399 1.00 91.44 184 GLU A N 1
ATOM 1486 C CA . GLU A 1 184 ? -2.429 -5.087 5.092 1.00 91.44 184 GLU A CA 1
ATOM 1487 C C . GLU A 1 184 ? -1.414 -4.961 3.945 1.00 91.44 184 GLU A C 1
ATOM 1489 O O . GLU A 1 184 ? -1.502 -5.695 2.965 1.00 91.44 184 GLU A O 1
ATOM 1494 N N . LYS A 1 185 ? -0.364 -4.138 4.094 1.00 93.69 185 LYS A N 1
ATOM 1495 C CA . LYS A 1 185 ? 0.756 -4.082 3.134 1.00 93.69 185 LYS A CA 1
ATOM 1496 C C . LYS A 1 185 ? 1.424 -5.442 2.934 1.00 93.69 185 LYS A C 1
ATOM 1498 O O . LYS A 1 185 ? 1.788 -5.766 1.807 1.00 93.69 185 LYS A O 1
ATOM 1503 N N . GLN A 1 186 ? 1.588 -6.249 3.989 1.00 94.56 186 GLN A N 1
ATOM 1504 C CA . GLN A 1 186 ? 2.152 -7.601 3.849 1.00 94.56 186 GLN A CA 1
ATOM 1505 C C . GLN A 1 186 ? 1.247 -8.493 3.001 1.00 94.56 186 GLN A C 1
ATOM 1507 O O . GLN A 1 186 ? 1.750 -9.214 2.143 1.00 94.56 186 GLN A O 1
ATOM 1512 N N . VAL A 1 187 ? -0.065 -8.445 3.244 1.00 91.56 187 VAL A N 1
ATOM 1513 C CA . VAL A 1 187 ? -1.066 -9.215 2.491 1.00 91.56 187 VAL A CA 1
ATOM 1514 C C . VAL A 1 187 ? -1.047 -8.794 1.021 1.00 91.56 187 VAL A C 1
ATOM 1516 O O . VAL A 1 187 ? -0.859 -9.636 0.145 1.00 91.56 187 VAL A O 1
ATOM 1519 N N . VAL A 1 188 ? -1.095 -7.486 0.753 1.00 92.81 188 VAL A N 1
ATOM 1520 C CA . VAL A 1 188 ? -1.027 -6.919 -0.602 1.00 92.81 188 VAL A CA 1
ATOM 1521 C C . VAL A 1 188 ? 0.240 -7.356 -1.333 1.00 92.81 188 VAL A C 1
ATOM 1523 O O . VAL A 1 188 ? 0.154 -7.888 -2.436 1.00 92.81 188 VAL A O 1
ATOM 1526 N N . LEU A 1 189 ? 1.418 -7.194 -0.721 1.00 95.69 189 LEU A N 1
ATOM 1527 C CA . LEU A 1 189 ? 2.683 -7.589 -1.347 1.00 95.69 189 LEU A CA 1
ATOM 1528 C C . LEU A 1 189 ? 2.736 -9.094 -1.638 1.00 95.69 189 LEU A C 1
ATOM 1530 O O . LEU A 1 189 ? 3.265 -9.492 -2.673 1.00 95.69 189 LEU A O 1
ATOM 1534 N N . ARG A 1 190 ? 2.173 -9.940 -0.765 1.00 95.75 190 ARG A N 1
ATOM 1535 C CA . ARG A 1 190 ? 2.095 -11.390 -1.003 1.00 95.75 190 ARG A CA 1
ATOM 1536 C C . ARG A 1 190 ? 1.216 -11.714 -2.207 1.00 95.75 190 ARG A C 1
ATOM 1538 O O . ARG A 1 190 ? 1.689 -12.421 -3.089 1.00 95.75 190 ARG A O 1
ATOM 1545 N N . HIS A 1 191 ? 0.018 -11.145 -2.297 1.00 94.31 191 HIS A N 1
ATOM 1546 C CA . HIS A 1 191 ? -0.857 -11.346 -3.457 1.00 94.31 191 HIS A CA 1
ATOM 1547 C C . HIS A 1 191 ? -0.258 -10.796 -4.757 1.00 94.31 191 HIS A C 1
ATOM 1549 O O . HIS A 1 19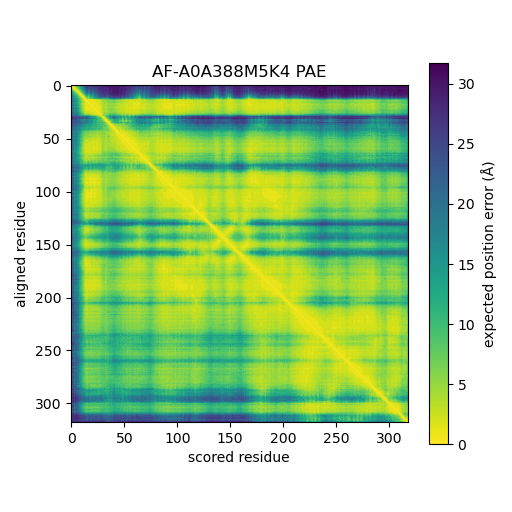1 ? -0.380 -11.419 -5.809 1.00 94.31 191 HIS A O 1
ATOM 1555 N N . MET A 1 192 ? 0.466 -9.673 -4.699 1.00 94.31 192 MET A N 1
ATOM 1556 C CA . MET A 1 192 ? 1.213 -9.165 -5.856 1.00 94.31 192 MET A CA 1
ATOM 1557 C C . MET A 1 192 ? 2.302 -10.143 -6.307 1.00 94.31 192 MET A C 1
ATOM 1559 O O . MET A 1 192 ? 2.477 -10.357 -7.503 1.00 94.31 192 MET A O 1
ATOM 1563 N N . MET A 1 193 ? 3.032 -10.746 -5.364 1.00 96.00 193 MET A N 1
ATOM 1564 C CA . MET A 1 193 ? 4.081 -11.724 -5.665 1.00 96.00 193 MET A CA 1
ATOM 1565 C C . MET A 1 193 ? 3.531 -13.069 -6.158 1.00 96.00 193 MET A C 1
ATOM 1567 O O . MET A 1 193 ? 4.201 -13.736 -6.943 1.00 96.00 193 MET A O 1
ATOM 1571 N N . LEU A 1 194 ? 2.332 -13.465 -5.722 1.00 94.56 194 LEU A N 1
ATOM 1572 C CA . LEU A 1 194 ? 1.630 -14.653 -6.226 1.00 94.56 194 LEU A CA 1
ATOM 1573 C C . LEU A 1 194 ? 1.027 -14.431 -7.621 1.00 94.56 194 LEU A C 1
ATOM 1575 O O . LEU A 1 194 ? 0.835 -15.386 -8.367 1.00 94.56 194 LEU A O 1
ATOM 1579 N N . GLY A 1 195 ? 0.801 -13.171 -8.002 1.00 92.44 195 GLY A N 1
ATOM 1580 C CA . GLY A 1 195 ? 0.197 -12.797 -9.279 1.00 92.44 195 GLY A CA 1
ATOM 1581 C C . GLY A 1 195 ? -1.325 -12.641 -9.228 1.00 92.44 195 GLY A C 1
ATOM 1582 O O . GLY A 1 195 ? -1.918 -12.313 -10.255 1.00 92.44 195 GLY A O 1
ATOM 1583 N N . ASP A 1 196 ? -1.937 -12.799 -8.051 1.00 92.50 196 ASP A N 1
ATOM 1584 C CA . ASP A 1 196 ? -3.370 -12.563 -7.816 1.00 92.50 196 ASP A CA 1
ATOM 1585 C C . ASP A 1 196 ? -3.731 -11.084 -8.021 1.00 92.50 196 ASP A C 1
ATOM 1587 O O . ASP A 1 196 ? -4.828 -10.741 -8.465 1.00 92.50 196 ASP A O 1
ATOM 1591 N N . VAL A 1 197 ? -2.776 -10.195 -7.713 1.00 93.25 197 VAL A N 1
ATOM 1592 C CA . VAL A 1 197 ? -2.906 -8.746 -7.876 1.00 93.25 197 VAL A CA 1
ATOM 1593 C C . VAL A 1 197 ? -1.928 -8.235 -8.921 1.00 93.25 197 VAL A C 1
ATOM 1595 O O . VAL A 1 197 ? -0.709 -8.273 -8.746 1.00 93.25 197 VAL A O 1
ATOM 1598 N N . ILE A 1 198 ? -2.471 -7.672 -9.996 1.00 93.56 198 ILE A N 1
ATOM 1599 C CA . ILE A 1 198 ? -1.686 -7.052 -11.057 1.00 93.56 198 ILE A CA 1
ATOM 1600 C C . ILE A 1 198 ? -1.168 -5.688 -10.597 1.00 93.56 198 ILE A C 1
ATOM 1602 O O . ILE A 1 198 ? -1.916 -4.818 -10.141 1.00 93.56 198 ILE A O 1
ATOM 1606 N N . VAL A 1 199 ? 0.132 -5.470 -10.791 1.00 92.31 199 VAL A N 1
ATOM 1607 C CA . VAL A 1 199 ? 0.829 -4.230 -10.432 1.00 92.31 199 VAL A CA 1
ATOM 1608 C C . VAL A 1 199 ? 0.549 -3.141 -11.466 1.00 92.31 199 VAL A C 1
ATOM 1610 O O . VAL A 1 199 ? 1.344 -2.876 -12.366 1.00 92.31 199 VAL A O 1
ATOM 1613 N N . THR A 1 200 ? -0.621 -2.519 -11.380 1.00 89.50 200 THR A N 1
ATOM 1614 C CA . THR A 1 200 ? -1.014 -1.452 -12.301 1.00 89.50 200 THR A CA 1
ATOM 1615 C C . THR A 1 200 ? -1.995 -0.481 -11.659 1.00 89.50 200 THR A C 1
ATOM 1617 O O . THR A 1 200 ? -2.756 -0.844 -10.766 1.00 89.50 200 THR A O 1
ATOM 1620 N N . SER A 1 201 ? -1.987 0.762 -12.138 1.00 82.06 201 SER A N 1
ATOM 1621 C CA . SER A 1 201 ? -3.022 1.756 -11.841 1.00 82.06 201 SER A CA 1
ATOM 1622 C C . SER A 1 201 ? -4.207 1.689 -12.811 1.00 82.06 201 SER A C 1
ATOM 1624 O O . SER A 1 201 ? -5.164 2.445 -12.662 1.00 82.06 201 SER A O 1
ATOM 1626 N N . ARG A 1 202 ? -4.133 0.835 -13.839 1.00 86.19 202 ARG A N 1
ATOM 1627 C CA . ARG A 1 202 ? -5.175 0.687 -14.861 1.00 86.19 202 ARG A CA 1
ATOM 1628 C C . ARG A 1 202 ? -6.231 -0.324 -14.428 1.00 86.19 202 ARG A C 1
ATOM 1630 O O . ARG A 1 202 ? -5.976 -1.194 -13.596 1.00 86.19 202 ARG A O 1
ATOM 1637 N N . THR A 1 203 ? -7.407 -0.235 -15.039 1.00 87.38 203 THR A N 1
ATOM 1638 C CA . THR A 1 203 ? -8.414 -1.293 -14.952 1.00 87.38 203 THR A CA 1
ATOM 1639 C C . THR A 1 203 ? -7.847 -2.595 -15.509 1.00 87.38 203 THR A C 1
ATOM 1641 O O . THR A 1 203 ? -7.094 -2.593 -16.485 1.00 87.38 203 THR A O 1
ATOM 1644 N N . VAL A 1 204 ? -8.175 -3.707 -14.859 1.00 90.38 204 VAL A N 1
ATOM 1645 C CA . VAL A 1 204 ? -7.743 -5.047 -15.263 1.00 90.38 204 VAL A CA 1
ATOM 1646 C C . VAL A 1 204 ? -8.922 -5.828 -15.850 1.00 90.38 204 VAL A C 1
ATOM 1648 O O . VAL A 1 204 ? -10.073 -5.471 -15.593 1.00 90.38 204 VAL A O 1
ATOM 1651 N N . PRO A 1 205 ? -8.668 -6.866 -16.667 1.00 88.44 205 PRO A N 1
ATOM 1652 C CA . PRO A 1 205 ? -9.727 -7.722 -17.193 1.00 88.44 205 PRO A CA 1
ATOM 1653 C C . PRO A 1 205 ? -10.588 -8.347 -16.087 1.00 88.44 205 PRO A C 1
ATOM 1655 O O . PRO A 1 205 ? -10.124 -8.551 -14.965 1.00 88.44 205 PRO A O 1
ATOM 1658 N N . ARG A 1 206 ? -11.834 -8.705 -16.421 1.00 83.19 206 ARG A N 1
ATOM 1659 C CA . ARG A 1 206 ? -12.752 -9.385 -15.495 1.00 83.19 206 ARG A CA 1
ATOM 1660 C C . ARG A 1 206 ? -12.101 -10.656 -14.930 1.00 83.19 206 ARG A C 1
ATOM 1662 O O . ARG A 1 206 ? -11.496 -11.420 -15.678 1.00 83.19 206 ARG A O 1
ATOM 1669 N N . GLY A 1 207 ? -12.237 -10.872 -13.622 1.00 83.50 207 GLY A N 1
ATOM 1670 C CA . GLY A 1 207 ? -11.621 -12.003 -12.915 1.00 83.50 207 GLY A CA 1
ATOM 1671 C C . GLY A 1 207 ? -10.166 -11.774 -12.490 1.00 83.50 207 GLY A C 1
ATOM 1672 O O . GLY A 1 207 ? -9.519 -12.699 -12.011 1.00 83.50 207 GLY A O 1
ATOM 1673 N N . ARG A 1 208 ? -9.635 -10.559 -12.664 1.00 88.44 208 ARG A N 1
ATOM 1674 C CA . ARG A 1 208 ? -8.339 -10.125 -12.125 1.00 88.44 208 ARG A CA 1
ATOM 1675 C C . ARG A 1 208 ? -8.561 -8.986 -11.140 1.00 88.44 208 ARG A C 1
ATOM 1677 O O . ARG A 1 208 ? -9.516 -8.228 -11.292 1.00 88.44 208 ARG A O 1
ATOM 1684 N N . CYS A 1 209 ? -7.622 -8.817 -10.218 1.00 90.81 209 CYS A N 1
ATOM 1685 C CA . CYS A 1 209 ? -7.605 -7.694 -9.287 1.00 90.81 209 CYS A CA 1
ATOM 1686 C C . CYS A 1 209 ? -6.372 -6.825 -9.530 1.00 90.81 209 CYS A C 1
ATOM 1688 O O . CYS A 1 209 ? -5.281 -7.331 -9.803 1.00 90.81 209 CYS A O 1
ATOM 1690 N N . ASN A 1 210 ? -6.524 -5.507 -9.431 1.00 91.94 210 ASN A N 1
ATOM 1691 C CA . ASN A 1 210 ? -5.392 -4.597 -9.277 1.00 91.94 210 ASN A CA 1
ATOM 1692 C C . ASN A 1 210 ? -5.262 -4.142 -7.813 1.00 91.94 210 ASN A C 1
ATOM 1694 O O . ASN A 1 210 ? -6.011 -4.554 -6.926 1.00 91.94 210 ASN A O 1
ATOM 1698 N N . MET A 1 211 ? -4.284 -3.278 -7.546 1.00 89.31 211 MET A N 1
ATOM 1699 C CA . MET A 1 211 ? -4.035 -2.779 -6.193 1.00 89.31 211 MET A CA 1
ATOM 1700 C C . MET A 1 211 ? -5.194 -1.937 -5.637 1.00 89.31 211 MET A C 1
ATOM 1702 O O . MET A 1 211 ? -5.451 -1.977 -4.437 1.00 89.31 211 MET A O 1
ATOM 1706 N N . ALA A 1 212 ? -5.899 -1.183 -6.484 1.00 89.81 212 ALA A N 1
ATOM 1707 C CA . ALA A 1 212 ? -7.052 -0.396 -6.056 1.00 89.81 212 ALA A CA 1
ATOM 1708 C C . ALA A 1 212 ? -8.221 -1.297 -5.642 1.00 89.81 212 ALA A C 1
ATOM 1710 O O . ALA A 1 212 ? -8.879 -1.003 -4.647 1.00 89.81 212 ALA A O 1
ATOM 1711 N N . ASP A 1 213 ? -8.445 -2.398 -6.359 1.00 90.31 213 ASP A N 1
ATOM 1712 C CA . ASP A 1 213 ? -9.476 -3.383 -6.026 1.00 90.31 213 ASP A CA 1
ATOM 1713 C C . ASP A 1 213 ? -9.182 -4.045 -4.675 1.00 90.31 213 ASP A C 1
ATOM 1715 O O . ASP A 1 213 ? -10.056 -4.091 -3.810 1.00 90.31 213 ASP A O 1
ATOM 1719 N N . LEU A 1 214 ? -7.928 -4.449 -4.436 1.00 89.44 214 LEU A N 1
ATOM 1720 C CA . LEU A 1 214 ? -7.546 -5.042 -3.153 1.00 89.44 214 LEU A CA 1
ATOM 1721 C C . LEU A 1 214 ? -7.676 -4.045 -1.991 1.00 89.44 214 LEU A C 1
ATOM 1723 O O . LEU A 1 214 ? -8.179 -4.399 -0.931 1.00 89.44 214 LEU A O 1
ATOM 1727 N N . VAL A 1 215 ? -7.293 -2.779 -2.181 1.00 88.69 215 VAL A N 1
ATOM 1728 C CA . VAL A 1 215 ? -7.449 -1.748 -1.137 1.00 88.69 215 VAL A CA 1
ATOM 1729 C C . VAL A 1 215 ? -8.922 -1.487 -0.813 1.00 88.69 215 VAL A C 1
ATOM 1731 O O . VAL A 1 215 ? -9.258 -1.292 0.356 1.00 88.69 215 VAL A O 1
ATOM 1734 N N . LYS A 1 216 ? -9.813 -1.516 -1.814 1.00 90.06 216 LYS A N 1
ATOM 1735 C CA . LYS A 1 216 ? -11.266 -1.449 -1.583 1.00 90.06 216 LYS A CA 1
ATOM 1736 C C . LYS A 1 216 ? -11.748 -2.645 -0.768 1.00 90.06 216 LYS A C 1
ATOM 1738 O O . LYS A 1 216 ? -12.449 -2.445 0.219 1.00 90.06 216 LYS A O 1
ATOM 1743 N N . TYR A 1 217 ? -11.332 -3.858 -1.134 1.00 89.94 217 TYR A N 1
ATOM 1744 C CA . TYR A 1 217 ? -11.669 -5.070 -0.386 1.00 89.94 217 TYR A CA 1
ATOM 1745 C C . TYR A 1 217 ? -11.216 -4.968 1.079 1.00 89.94 217 TYR A C 1
ATOM 1747 O O . TYR A 1 217 ? -12.023 -5.106 1.990 1.00 89.94 217 TYR A O 1
ATOM 1755 N N . THR A 1 218 ? -9.967 -4.567 1.321 1.00 90.12 218 THR A N 1
ATOM 1756 C CA . THR A 1 218 ? -9.425 -4.360 2.671 1.00 90.12 218 THR A CA 1
ATOM 1757 C C . THR A 1 218 ? -10.189 -3.303 3.484 1.00 90.12 218 THR A C 1
ATOM 1759 O O . THR A 1 218 ? -10.317 -3.417 4.702 1.00 90.12 218 THR A O 1
ATOM 1762 N N . ARG A 1 219 ? -10.707 -2.239 2.856 1.00 90.75 219 ARG A N 1
ATOM 1763 C CA . ARG A 1 219 ? -11.576 -1.262 3.547 1.00 90.75 219 ARG A CA 1
ATOM 1764 C C . ARG A 1 219 ? -12.915 -1.877 3.950 1.00 90.75 219 ARG A C 1
ATOM 1766 O O . ARG A 1 219 ? -13.380 -1.636 5.058 1.00 90.75 219 ARG A O 1
ATOM 1773 N N . ARG A 1 220 ? -13.521 -2.665 3.063 1.00 91.88 220 ARG A N 1
ATOM 1774 C CA . ARG A 1 220 ? -14.800 -3.347 3.312 1.00 91.88 220 ARG A CA 1
ATOM 1775 C C . ARG A 1 220 ? -14.671 -4.404 4.405 1.00 91.88 220 ARG A C 1
ATOM 1777 O O . ARG A 1 220 ? -15.516 -4.465 5.288 1.00 91.88 220 ARG A O 1
ATOM 1784 N N . GLU A 1 221 ? -13.566 -5.143 4.419 1.00 91.19 221 GLU A N 1
ATOM 1785 C CA . GLU A 1 221 ? -13.257 -6.098 5.485 1.00 91.19 221 GLU A CA 1
ATOM 1786 C C . GLU A 1 221 ? -13.120 -5.393 6.842 1.00 91.19 221 GLU A C 1
ATOM 1788 O O . GLU A 1 221 ? -13.746 -5.800 7.817 1.00 91.19 221 GLU A O 1
ATOM 1793 N N . ARG A 1 222 ? -12.390 -4.269 6.905 1.00 91.12 222 ARG A N 1
ATOM 1794 C CA . ARG A 1 222 ? -12.312 -3.446 8.126 1.00 91.12 222 ARG A CA 1
ATOM 1795 C C . ARG A 1 222 ? -13.672 -2.940 8.585 1.00 91.12 222 ARG A C 1
ATOM 1797 O O . ARG A 1 222 ? -13.930 -2.933 9.785 1.00 91.12 222 ARG A O 1
ATOM 1804 N N . TYR A 1 223 ? -14.527 -2.528 7.651 1.00 91.75 223 TYR A N 1
ATOM 1805 C CA . TYR A 1 223 ? -15.898 -2.134 7.958 1.00 91.75 223 TYR A CA 1
ATOM 1806 C C . TYR A 1 223 ? -16.670 -3.281 8.606 1.00 91.75 223 TYR A C 1
ATOM 1808 O O . TYR A 1 223 ? -17.237 -3.091 9.677 1.00 91.75 223 TYR A O 1
ATOM 1816 N N . MET A 1 224 ? -16.632 -4.479 8.021 1.00 92.12 224 MET A N 1
ATOM 1817 C CA . MET A 1 224 ? -17.292 -5.652 8.597 1.00 92.12 224 MET A CA 1
ATOM 1818 C C . MET A 1 224 ? -16.748 -5.987 9.986 1.00 92.12 224 MET A C 1
ATOM 1820 O O . MET A 1 224 ? -17.524 -6.139 10.925 1.00 92.12 224 MET A O 1
ATOM 1824 N N . VAL A 1 225 ? -15.423 -6.024 10.155 1.00 92.62 225 VAL A N 1
ATOM 1825 C CA . VAL A 1 225 ? -14.799 -6.269 11.464 1.00 92.62 225 VAL A CA 1
ATOM 1826 C C . VAL A 1 225 ? -15.240 -5.214 12.485 1.00 92.62 225 VAL A C 1
ATOM 1828 O O . VAL A 1 225 ? -15.593 -5.569 13.607 1.00 92.62 225 VAL A O 1
ATOM 1831 N N . SER A 1 226 ? -15.276 -3.933 12.110 1.00 91.62 226 SER A N 1
ATOM 1832 C CA . SER A 1 226 ? -15.753 -2.843 12.973 1.00 91.62 226 SER A CA 1
ATOM 1833 C C . SER A 1 226 ? -17.218 -3.038 13.387 1.00 91.62 226 SER A C 1
ATOM 1835 O O . SER A 1 226 ? -17.534 -2.929 14.571 1.00 91.62 226 SER A O 1
ATOM 1837 N N . MET A 1 227 ? -18.093 -3.412 12.447 1.00 91.81 227 MET A N 1
ATOM 1838 C CA . MET A 1 227 ? -19.507 -3.683 12.721 1.00 91.81 227 MET A CA 1
ATOM 1839 C C . MET A 1 227 ? -19.702 -4.866 13.676 1.00 91.81 227 MET A C 1
ATOM 1841 O O . MET A 1 227 ? -20.441 -4.743 14.649 1.00 91.81 227 MET A O 1
ATOM 1845 N N . PHE A 1 228 ? -19.006 -5.984 13.460 1.00 92.19 228 PHE A N 1
ATOM 1846 C CA . PHE A 1 228 ? -19.096 -7.148 14.351 1.00 92.19 228 PHE A CA 1
ATOM 1847 C C . PHE A 1 228 ? -18.608 -6.851 15.764 1.00 92.19 228 PHE A C 1
ATOM 1849 O O . PHE A 1 228 ? -19.247 -7.248 16.736 1.00 92.19 228 PHE A O 1
ATOM 1856 N N . ASN A 1 229 ? -17.507 -6.110 15.887 1.00 93.12 229 ASN A N 1
ATOM 1857 C CA . ASN A 1 229 ? -17.026 -5.674 17.192 1.00 93.12 229 ASN A CA 1
ATOM 1858 C C . ASN A 1 229 ? -18.030 -4.736 17.879 1.00 93.12 229 ASN A C 1
ATOM 1860 O O . ASN A 1 229 ? -18.214 -4.832 19.087 1.00 93.12 229 ASN A O 1
ATOM 1864 N N . TYR A 1 230 ? -18.744 -3.889 17.134 1.00 92.12 230 TYR A N 1
ATOM 1865 C CA . TYR A 1 230 ? -19.802 -3.049 17.700 1.00 92.12 230 TYR A CA 1
ATOM 1866 C C . TYR A 1 230 ? -21.009 -3.851 18.206 1.00 92.12 230 TYR A C 1
ATOM 1868 O O .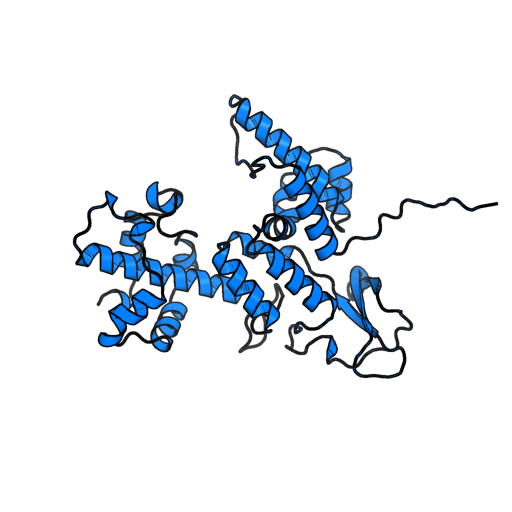 TYR A 1 230 ? -21.490 -3.608 19.314 1.00 92.12 230 TYR A O 1
ATOM 1876 N N . ILE A 1 231 ? -21.477 -4.842 17.439 1.00 90.56 231 ILE A N 1
ATOM 1877 C CA . ILE A 1 231 ? -22.538 -5.758 17.894 1.00 90.56 231 ILE A CA 1
ATOM 1878 C C . ILE A 1 231 ? -22.093 -6.448 19.181 1.00 90.56 231 ILE A C 1
ATOM 1880 O O . ILE A 1 231 ? -22.808 -6.444 20.178 1.00 90.56 231 ILE A O 1
ATOM 1884 N N . LEU A 1 232 ? -20.874 -6.986 19.183 1.00 91.19 232 LEU A N 1
ATOM 1885 C CA . LEU A 1 232 ? -20.316 -7.666 20.339 1.00 91.19 232 LEU A CA 1
ATOM 1886 C C . LEU A 1 232 ? -20.267 -6.757 21.574 1.00 91.19 232 LEU A C 1
ATOM 1888 O O . LEU A 1 232 ? -20.675 -7.157 22.662 1.00 91.19 232 LEU A O 1
ATOM 1892 N N . PHE A 1 233 ? -19.812 -5.522 21.386 1.00 91.75 233 PHE A N 1
ATOM 1893 C CA . PHE A 1 233 ? -19.695 -4.523 22.440 1.00 91.75 233 PHE A CA 1
ATOM 1894 C C . PHE A 1 233 ? -21.047 -4.179 23.065 1.00 91.75 233 PHE A C 1
ATOM 1896 O O . PHE A 1 233 ? -21.161 -4.074 24.286 1.00 91.75 233 PHE A O 1
ATOM 1903 N N . THR A 1 234 ? -22.085 -4.049 22.234 1.00 90.50 234 THR A N 1
ATOM 1904 C CA . THR A 1 234 ? -23.444 -3.751 22.704 1.00 90.50 234 THR A CA 1
ATOM 1905 C C . THR A 1 234 ? -24.088 -4.948 23.406 1.00 90.50 234 THR A C 1
ATOM 1907 O O . THR A 1 234 ? -24.687 -4.767 24.464 1.00 90.50 234 THR A O 1
ATOM 1910 N N . VAL A 1 235 ? -23.919 -6.168 22.884 1.00 89.69 235 VAL A N 1
ATOM 1911 C CA . VAL A 1 235 ? -24.441 -7.405 23.497 1.00 89.69 235 VAL A CA 1
ATOM 1912 C C . VAL A 1 235 ? -23.784 -7.700 24.847 1.00 89.69 235 VAL A C 1
ATOM 1914 O O . VAL A 1 235 ? -24.462 -8.137 25.773 1.00 89.69 235 VAL A O 1
ATOM 1917 N N . GLU A 1 236 ? -22.481 -7.449 24.986 1.00 92.50 236 GLU A N 1
ATOM 1918 C CA . GLU A 1 236 ? -21.757 -7.650 26.248 1.00 92.50 236 GLU A CA 1
ATOM 1919 C C . GLU A 1 236 ? -21.975 -6.515 27.267 1.00 92.50 236 GLU A C 1
ATOM 1921 O O . GLU A 1 236 ? -21.474 -6.605 28.386 1.00 92.50 236 GLU A O 1
ATOM 1926 N N . GLY A 1 237 ? -22.729 -5.464 26.917 1.00 91.62 237 GLY A N 1
ATOM 1927 C CA . GLY A 1 237 ? -23.038 -4.357 27.830 1.00 91.62 237 GLY A CA 1
ATOM 1928 C C . GLY A 1 237 ? -21.802 -3.572 28.279 1.00 91.62 237 GLY A C 1
ATOM 1929 O O . GLY A 1 237 ? -21.762 -3.083 29.407 1.00 91.62 237 GLY A O 1
ATOM 1930 N N . ARG A 1 238 ? -20.788 -3.490 27.412 1.00 92.00 238 ARG A N 1
ATOM 1931 C CA . ARG A 1 238 ? -19.491 -2.867 27.700 1.00 92.00 238 ARG A CA 1
ATOM 1932 C C . ARG A 1 238 ? -19.610 -1.359 27.910 1.00 92.00 238 ARG A C 1
ATOM 1934 O O . ARG A 1 238 ? -20.451 -0.695 27.297 1.00 92.00 238 ARG A O 1
ATOM 1941 N N . SER A 1 239 ? -18.743 -0.806 28.754 1.00 91.50 239 SER A N 1
ATOM 1942 C CA . SER A 1 239 ? -18.665 0.640 28.970 1.00 91.50 239 SER A CA 1
ATOM 1943 C C . SER A 1 239 ? -17.866 1.322 27.854 1.00 91.50 239 SER A C 1
ATOM 1945 O O . SER A 1 239 ? -17.024 0.703 27.204 1.00 91.50 239 SER A O 1
ATOM 1947 N N . LYS A 1 240 ? -18.106 2.621 27.613 1.00 87.88 240 LYS A N 1
ATOM 1948 C CA . LYS A 1 240 ? -17.437 3.390 26.539 1.00 87.88 240 LYS A CA 1
ATOM 1949 C C . LYS A 1 240 ? -15.909 3.331 26.651 1.00 87.88 240 LYS A C 1
ATOM 1951 O O . LYS A 1 240 ? -15.221 3.324 25.634 1.00 87.88 240 LYS A O 1
ATOM 1956 N N . GLU A 1 241 ? -15.396 3.263 27.874 1.00 87.50 241 GLU A N 1
ATOM 1957 C CA . GLU A 1 241 ? -13.971 3.193 28.199 1.00 87.50 241 GLU A CA 1
ATOM 1958 C C . GLU A 1 241 ? -13.322 1.879 27.736 1.00 87.50 241 GLU A C 1
ATOM 1960 O O . GLU A 1 241 ? -12.108 1.835 27.554 1.00 87.50 241 GLU A O 1
ATOM 1965 N N . GLU A 1 242 ? -14.111 0.826 27.503 1.00 89.31 242 GLU A N 1
ATOM 1966 C CA . GLU A 1 242 ? -13.634 -0.469 27.011 1.00 89.31 242 GLU A CA 1
ATOM 1967 C C . GLU A 1 242 ? -13.483 -0.515 25.477 1.00 89.31 242 GLU A C 1
ATOM 1969 O O . GLU A 1 242 ? -12.903 -1.468 24.960 1.00 89.31 242 GLU A O 1
ATOM 1974 N N . TRP A 1 243 ? -13.937 0.505 24.727 1.00 89.06 243 TRP A N 1
ATOM 1975 C CA . TRP A 1 243 ? -13.790 0.584 23.260 1.00 89.06 243 TRP A CA 1
ATOM 1976 C C . TRP A 1 243 ? -12.351 0.937 22.844 1.00 89.06 243 TRP A C 1
ATOM 1978 O O . TRP A 1 243 ? -12.051 2.007 22.311 1.00 89.06 243 TRP A O 1
ATOM 1988 N N . THR A 1 244 ? -11.426 0.025 23.120 1.00 86.69 244 THR A N 1
ATOM 1989 C CA . THR A 1 244 ? -9.984 0.182 22.899 1.00 86.69 244 THR A CA 1
ATOM 1990 C C . THR A 1 244 ? -9.434 -0.978 22.079 1.00 86.69 244 THR A C 1
ATOM 1992 O O . THR A 1 244 ? -10.131 -1.964 21.845 1.00 86.69 244 THR A O 1
ATOM 1995 N N . ALA A 1 245 ? -8.175 -0.883 21.640 1.00 85.00 245 ALA A N 1
ATOM 1996 C CA . ALA A 1 245 ? -7.522 -1.929 20.848 1.00 85.00 245 ALA A CA 1
ATOM 1997 C C . ALA A 1 245 ? -7.612 -3.332 21.475 1.00 85.00 245 ALA A C 1
ATOM 1999 O O . ALA A 1 245 ? -7.713 -4.302 20.729 1.00 85.00 245 ALA A O 1
ATOM 2000 N N . ASP A 1 246 ? -7.620 -3.430 22.807 1.00 88.56 246 ASP A N 1
ATOM 2001 C CA . ASP A 1 246 ? -7.650 -4.706 23.530 1.00 88.56 246 ASP A CA 1
ATOM 2002 C C . ASP A 1 246 ? -9.003 -5.425 23.422 1.00 88.56 246 ASP A C 1
ATOM 2004 O O . ASP A 1 246 ? -9.071 -6.644 23.569 1.00 88.56 246 ASP A O 1
ATOM 2008 N N . PHE A 1 247 ? -10.079 -4.686 23.136 1.00 89.75 247 PHE A N 1
ATOM 2009 C CA . PHE A 1 247 ? -11.409 -5.255 22.939 1.00 89.75 247 PHE A CA 1
ATOM 2010 C C . PHE A 1 247 ? -11.596 -5.842 21.532 1.00 89.75 247 PHE A C 1
ATOM 2012 O O . PHE A 1 247 ? -12.307 -6.834 21.363 1.00 89.75 247 PHE A O 1
ATOM 2019 N N . PHE A 1 248 ? -10.972 -5.245 20.511 1.00 90.81 248 PHE A N 1
ATOM 2020 C CA . PHE A 1 248 ? -11.225 -5.627 19.123 1.00 90.81 248 PHE A CA 1
ATOM 2021 C C . PHE A 1 248 ? -10.720 -7.037 18.802 1.00 90.81 248 PHE A C 1
ATOM 2023 O O . PHE A 1 248 ? -9.527 -7.331 18.881 1.00 90.81 248 PHE A O 1
ATOM 2030 N N . ILE A 1 249 ? -11.625 -7.881 18.308 1.00 92.50 249 ILE A N 1
ATOM 2031 C CA . ILE A 1 249 ? -11.307 -9.195 17.752 1.00 92.50 249 ILE A CA 1
ATOM 2032 C C . ILE A 1 249 ? -11.186 -9.148 16.227 1.00 92.50 249 ILE A C 1
ATOM 2034 O O . ILE A 1 249 ? -11.820 -8.341 15.540 1.00 92.50 249 ILE A O 1
ATOM 2038 N N . GLY A 1 250 ? -10.344 -10.030 15.690 1.00 91.12 250 GLY A N 1
ATOM 2039 C CA . GLY A 1 250 ? -10.100 -10.142 14.255 1.00 91.12 250 GLY A CA 1
ATOM 2040 C C . GLY A 1 250 ? -11.116 -11.022 13.527 1.00 91.12 250 GLY A C 1
ATOM 2041 O O . GLY A 1 250 ? -11.892 -11.754 14.138 1.00 91.12 250 GLY A O 1
ATOM 2042 N N . TYR A 1 251 ? -11.034 -10.994 12.195 1.00 90.62 251 TYR A N 1
ATOM 2043 C CA . TYR A 1 251 ? -11.839 -11.797 11.270 1.00 90.62 251 TYR A CA 1
ATOM 2044 C C . TYR A 1 251 ? -12.005 -13.265 11.691 1.00 90.62 251 TYR A C 1
ATOM 2046 O O . TYR A 1 251 ? -13.126 -13.746 11.805 1.00 90.62 251 TYR A O 1
ATOM 2054 N N . THR A 1 252 ? -10.903 -13.966 11.969 1.00 91.94 252 THR A N 1
ATOM 2055 C CA . THR A 1 252 ? -10.932 -15.400 12.298 1.00 91.94 252 THR A CA 1
ATOM 2056 C C . THR A 1 252 ? -11.760 -15.685 13.551 1.00 91.94 252 THR A C 1
ATOM 2058 O O . THR A 1 252 ? -12.608 -16.569 13.537 1.00 91.94 252 THR A O 1
ATOM 2061 N N . THR A 1 253 ? -11.591 -14.886 14.605 1.00 94.12 253 THR A N 1
ATOM 2062 C CA . THR A 1 253 ? -12.367 -15.023 15.845 1.00 94.12 253 THR A CA 1
ATOM 2063 C C . THR A 1 253 ? -13.845 -14.692 15.629 1.00 94.12 253 THR A C 1
ATOM 2065 O O . THR A 1 253 ? -14.713 -15.330 16.222 1.00 94.12 253 THR A O 1
ATOM 2068 N N . ILE A 1 254 ? -14.150 -13.719 14.762 1.00 93.50 254 ILE A N 1
ATOM 2069 C CA . ILE A 1 254 ? -15.531 -13.399 14.377 1.00 93.50 254 ILE A CA 1
ATOM 2070 C C . ILE A 1 254 ? -16.161 -14.592 13.650 1.00 93.50 254 ILE A C 1
ATOM 2072 O O . ILE A 1 254 ? -17.238 -15.036 14.042 1.00 93.50 254 ILE A O 1
ATOM 2076 N N . LEU A 1 255 ? -15.487 -15.160 12.645 1.00 92.88 255 LEU A N 1
ATOM 2077 C CA . LEU A 1 255 ? -15.983 -16.346 11.947 1.00 92.88 255 LEU A CA 1
ATOM 2078 C C . LEU A 1 255 ? -16.250 -17.503 12.909 1.00 92.88 255 LEU A C 1
ATOM 2080 O O . LEU A 1 255 ? -17.325 -18.091 12.873 1.00 92.88 255 LEU A O 1
ATOM 2084 N N . GLU A 1 256 ? -15.309 -17.810 13.801 1.00 93.75 256 GLU A N 1
ATOM 2085 C CA . GLU A 1 256 ? -15.466 -18.890 14.777 1.00 93.75 256 GLU A CA 1
ATOM 2086 C C . GLU A 1 256 ? -16.691 -18.670 15.671 1.00 93.75 256 GLU A C 1
ATOM 2088 O O . GLU A 1 256 ? -17.515 -19.577 15.831 1.00 93.75 256 GLU A O 1
ATOM 2093 N N . ARG A 1 257 ? -16.856 -17.451 16.201 1.00 91.56 257 ARG A N 1
ATOM 2094 C CA . ARG A 1 257 ? -17.947 -17.101 17.121 1.00 91.56 257 ARG A CA 1
ATOM 2095 C C . ARG A 1 257 ? -19.319 -17.153 16.451 1.00 91.56 257 ARG A C 1
ATOM 2097 O O . ARG A 1 257 ? -20.261 -17.656 17.058 1.00 91.56 257 ARG A O 1
ATOM 2104 N N . TYR A 1 258 ? -19.424 -16.676 15.213 1.00 89.44 258 TYR A N 1
ATOM 2105 C CA . TYR A 1 258 ? -20.691 -16.572 14.480 1.00 89.44 258 TYR A CA 1
ATOM 2106 C C . TYR A 1 258 ? -20.916 -17.714 13.471 1.00 89.44 258 TYR A C 1
ATOM 2108 O O . TYR A 1 258 ? -21.932 -17.738 12.775 1.00 89.44 258 TYR A O 1
ATOM 2116 N N . SER A 1 259 ? -20.024 -18.710 13.426 1.00 90.38 259 SER A N 1
ATOM 2117 C CA . SER A 1 259 ? -20.147 -19.898 12.566 1.00 90.38 259 SER A CA 1
ATOM 2118 C C . SER A 1 259 ? -21.465 -20.647 12.785 1.00 90.38 259 SER A C 1
ATOM 2120 O O . SER A 1 259 ? -22.147 -21.021 11.831 1.00 90.38 259 SER A O 1
ATOM 2122 N N . LYS A 1 260 ? -21.889 -20.798 14.048 1.00 88.00 260 LYS A N 1
ATOM 2123 C CA . LYS A 1 260 ? -23.162 -21.443 14.422 1.00 88.00 260 LYS A CA 1
ATOM 2124 C C . LYS A 1 260 ? -24.393 -20.647 13.983 1.00 88.00 260 LYS A C 1
ATOM 2126 O O . LYS A 1 260 ? -25.453 -21.233 13.792 1.00 88.00 260 LYS A O 1
ATOM 2131 N N . ASN A 1 261 ? -24.244 -19.340 13.781 1.00 86.69 261 ASN A N 1
ATOM 2132 C CA . ASN A 1 261 ? -25.264 -18.450 13.222 1.00 86.69 261 ASN A CA 1
ATOM 2133 C C . ASN A 1 261 ? -25.234 -18.442 11.682 1.00 86.69 261 ASN A C 1
ATOM 2135 O O . ASN A 1 261 ? -25.943 -17.670 11.040 1.00 86.69 261 ASN A O 1
ATOM 2139 N N . GLY A 1 262 ? -24.423 -19.316 11.079 1.00 87.44 262 GLY A N 1
ATOM 2140 C CA . GLY A 1 262 ? -24.326 -19.489 9.641 1.00 87.44 262 GLY A CA 1
ATOM 2141 C C . GLY A 1 262 ? -23.415 -18.481 8.955 1.00 87.44 262 GLY A C 1
ATOM 2142 O O . GLY A 1 262 ? -23.564 -18.336 7.741 1.00 87.44 262 GLY A O 1
ATOM 2143 N N . LEU A 1 263 ? -22.518 -17.794 9.679 1.00 90.12 263 LEU A N 1
ATOM 2144 C CA . LEU A 1 263 ? -21.441 -17.013 9.066 1.00 90.12 263 LEU A CA 1
ATOM 2145 C C . LEU A 1 263 ? -20.409 -17.959 8.449 1.00 90.12 263 LEU A C 1
ATOM 2147 O O . LEU A 1 263 ? -19.809 -18.766 9.156 1.00 90.12 263 LEU A O 1
ATOM 2151 N N . THR A 1 264 ? -20.192 -17.838 7.144 1.00 92.56 264 THR A N 1
ATOM 2152 C CA . THR A 1 264 ? -19.128 -18.544 6.417 1.00 92.56 264 THR A CA 1
ATOM 2153 C C . THR A 1 264 ? -18.243 -17.531 5.699 1.00 92.56 264 THR A C 1
ATOM 2155 O O . THR A 1 264 ? -18.649 -16.376 5.530 1.00 92.56 264 THR A O 1
ATOM 2158 N N . ASP A 1 265 ? -17.055 -17.949 5.260 1.00 91.75 265 ASP A N 1
ATOM 2159 C CA . ASP A 1 265 ? -16.173 -17.116 4.436 1.00 91.75 265 ASP A CA 1
ATOM 2160 C C . ASP A 1 265 ? -16.904 -16.586 3.189 1.00 91.75 265 ASP A C 1
ATOM 2162 O O . ASP A 1 265 ? -16.803 -15.403 2.867 1.00 91.75 265 ASP A O 1
ATOM 2166 N N . GLU A 1 266 ? -17.717 -17.418 2.526 1.00 92.12 266 GLU A N 1
ATOM 2167 C CA . GLU A 1 266 ? -18.459 -17.019 1.323 1.00 92.12 266 GLU A CA 1
ATOM 2168 C C . GLU A 1 266 ? -19.456 -15.900 1.625 1.00 92.12 266 GLU A C 1
ATOM 2170 O O . GLU A 1 266 ? -19.473 -14.880 0.937 1.00 92.12 266 GLU A O 1
ATOM 2175 N N . LYS A 1 267 ? -20.248 -16.046 2.694 1.00 90.75 267 LYS A N 1
ATOM 2176 C CA . LYS A 1 267 ? -21.200 -15.004 3.101 1.00 90.75 267 LYS A CA 1
ATOM 2177 C C . LYS A 1 267 ? -20.499 -13.729 3.543 1.00 90.75 267 LYS A C 1
ATOM 2179 O O . LYS A 1 267 ? -20.974 -12.638 3.242 1.00 90.75 267 LYS A O 1
ATOM 2184 N N . TRP A 1 268 ? -19.372 -13.849 4.244 1.00 92.19 268 TRP A N 1
ATOM 2185 C CA . TRP A 1 268 ? -18.563 -12.692 4.611 1.00 92.19 268 TRP A CA 1
ATOM 2186 C C . TRP A 1 268 ? -18.116 -11.918 3.370 1.00 92.19 268 TRP A C 1
ATOM 2188 O O . TRP A 1 268 ? -18.245 -10.693 3.330 1.00 92.19 268 TRP A O 1
ATOM 2198 N N . THR A 1 269 ? -17.620 -12.621 2.348 1.00 90.94 269 THR A N 1
ATOM 2199 C CA . THR A 1 269 ? -17.226 -12.011 1.074 1.00 90.94 269 THR A CA 1
ATOM 2200 C C . THR A 1 269 ? -18.417 -11.364 0.363 1.00 90.94 269 THR A C 1
ATOM 2202 O O . THR A 1 269 ? -18.306 -10.210 -0.051 1.00 90.94 269 THR A O 1
ATOM 2205 N N . GLU A 1 270 ? -19.563 -12.044 0.272 1.00 90.69 270 GLU A N 1
ATOM 2206 C CA . GLU A 1 270 ? -20.777 -11.492 -0.347 1.00 90.69 270 GLU A CA 1
ATOM 2207 C C . GLU A 1 270 ? -21.244 -10.198 0.333 1.00 90.69 270 GLU A C 1
ATOM 2209 O O . GLU A 1 270 ? -21.555 -9.214 -0.343 1.00 90.69 270 GLU A O 1
ATOM 2214 N N . GLU A 1 271 ? -21.262 -10.171 1.667 1.00 88.94 271 GLU A N 1
ATOM 2215 C CA . GLU A 1 271 ? -21.628 -8.977 2.431 1.00 88.94 271 GLU A CA 1
ATOM 2216 C C . GLU A 1 271 ? -20.575 -7.873 2.296 1.00 88.94 271 GLU A C 1
ATOM 2218 O O . GLU A 1 271 ? -20.934 -6.710 2.095 1.00 88.94 271 GLU A O 1
ATOM 2223 N N . CYS A 1 272 ? -19.280 -8.215 2.303 1.00 90.25 272 CYS A N 1
ATOM 2224 C CA . CYS A 1 272 ? -18.213 -7.250 2.034 1.00 90.25 272 CYS A CA 1
ATOM 2225 C C . CYS A 1 272 ? -18.415 -6.550 0.685 1.00 90.25 272 CYS A C 1
ATOM 2227 O O . CYS A 1 272 ? -18.268 -5.329 0.584 1.00 90.25 272 CYS A O 1
ATOM 2229 N N . ASP A 1 273 ? -18.772 -7.304 -0.354 1.00 89.25 273 ASP A N 1
ATOM 2230 C CA . ASP A 1 273 ? -18.937 -6.778 -1.706 1.00 89.25 273 ASP A CA 1
ATOM 2231 C C . ASP A 1 273 ? -20.121 -5.817 -1.851 1.00 89.25 273 ASP A C 1
ATOM 2233 O O . ASP A 1 273 ? -20.058 -4.886 -2.668 1.00 89.25 273 ASP A O 1
ATOM 2237 N N . ARG A 1 274 ? -21.154 -5.979 -1.014 1.00 89.88 274 ARG A N 1
ATOM 2238 C CA . ARG A 1 274 ? -22.323 -5.089 -0.945 1.00 89.88 274 ARG A CA 1
ATOM 2239 C C . ARG A 1 274 ? -22.014 -3.741 -0.293 1.00 89.88 274 ARG A C 1
ATOM 2241 O O . ARG A 1 274 ? -22.771 -2.792 -0.495 1.00 89.88 274 ARG A O 1
ATOM 2248 N N . ILE A 1 275 ? -20.910 -3.612 0.449 1.00 90.31 275 ILE A N 1
ATOM 2249 C CA . ILE A 1 275 ? -20.566 -2.367 1.144 1.00 90.31 275 ILE A CA 1
ATOM 2250 C C . ILE A 1 275 ? -20.126 -1.286 0.137 1.00 90.31 275 ILE A C 1
ATOM 2252 O O . ILE A 1 275 ? -19.148 -1.476 -0.607 1.00 90.31 275 ILE A O 1
ATOM 2256 N N . PRO A 1 276 ? -20.781 -0.108 0.130 1.00 89.94 276 PRO A N 1
ATOM 2257 C CA . PRO A 1 276 ? -20.337 1.036 -0.661 1.00 89.94 276 PRO A CA 1
ATOM 2258 C C . PRO A 1 276 ? -18.934 1.512 -0.247 1.00 89.94 276 PRO A C 1
ATOM 2260 O O . PRO A 1 276 ? -18.631 1.641 0.940 1.00 89.94 276 PRO A O 1
ATOM 2263 N N . ASP A 1 277 ? -18.058 1.787 -1.220 1.00 88.12 277 ASP A N 1
ATOM 2264 C CA . ASP A 1 277 ? -16.662 2.181 -0.947 1.00 88.12 277 ASP A CA 1
ATOM 2265 C C . ASP A 1 277 ? -16.568 3.510 -0.175 1.00 88.12 277 ASP A C 1
ATOM 2267 O O . ASP A 1 277 ? -15.674 3.687 0.649 1.00 88.12 277 ASP A O 1
ATOM 2271 N N . ASP A 1 278 ? -17.503 4.439 -0.383 1.00 88.75 278 ASP A N 1
ATOM 2272 C CA . ASP A 1 278 ? -17.585 5.696 0.367 1.00 88.75 278 ASP A CA 1
ATOM 2273 C C . ASP A 1 278 ? -17.883 5.471 1.858 1.00 88.75 278 ASP A C 1
ATOM 2275 O O . ASP A 1 278 ? -17.305 6.165 2.695 1.00 88.75 278 ASP A O 1
ATOM 2279 N N . LYS A 1 279 ? -18.699 4.463 2.202 1.00 87.69 279 LYS A N 1
ATOM 2280 C CA . LYS A 1 279 ? -18.918 4.047 3.596 1.00 87.69 279 LYS A CA 1
ATOM 2281 C C . LYS A 1 279 ? -17.674 3.380 4.174 1.00 87.69 279 LYS A C 1
ATOM 2283 O O . LYS A 1 279 ? -17.225 3.757 5.252 1.00 87.69 279 LYS A O 1
ATOM 2288 N N . ALA A 1 280 ? -17.069 2.451 3.435 1.00 88.81 280 ALA A N 1
ATOM 2289 C CA . ALA A 1 280 ? -15.883 1.723 3.889 1.00 88.81 280 ALA A CA 1
ATOM 2290 C C . ALA A 1 280 ? -14.675 2.645 4.161 1.00 88.81 280 ALA A C 1
ATOM 2292 O O . ALA A 1 280 ? -13.860 2.366 5.037 1.00 88.81 280 ALA A O 1
ATOM 2293 N N . ARG A 1 281 ? -14.562 3.776 3.449 1.00 88.19 281 ARG A N 1
ATOM 2294 C CA . ARG A 1 281 ? -13.512 4.789 3.674 1.00 88.19 281 ARG A CA 1
ATOM 2295 C C . ARG A 1 281 ? -13.626 5.540 5.001 1.00 88.19 281 ARG A C 1
ATOM 2297 O O . ARG A 1 281 ? -12.631 6.129 5.412 1.00 88.19 281 ARG A O 1
ATOM 2304 N N . LYS A 1 282 ? -14.799 5.547 5.642 1.00 85.81 282 LYS A N 1
ATOM 2305 C CA . LYS A 1 282 ? -15.004 6.204 6.944 1.00 85.81 282 LYS A CA 1
ATOM 2306 C C . LYS A 1 282 ? -14.386 5.413 8.099 1.00 85.81 282 LYS A C 1
ATOM 2308 O O . LYS A 1 282 ? -14.183 5.963 9.172 1.00 85.81 282 LYS A O 1
ATOM 2313 N N . VAL A 1 283 ? -14.075 4.136 7.879 1.00 86.81 283 VAL A N 1
ATOM 2314 C CA . VAL A 1 283 ? -13.530 3.256 8.913 1.00 86.81 283 VAL A CA 1
ATOM 2315 C C . VAL A 1 283 ? -12.034 3.523 9.067 1.00 86.81 283 VAL A C 1
ATOM 2317 O O . VAL A 1 283 ? -11.303 3.522 8.066 1.00 86.81 283 VAL A O 1
ATOM 2320 N N . PRO A 1 284 ? -11.541 3.746 10.293 1.00 84.31 284 PRO A N 1
ATOM 2321 C CA . PRO A 1 284 ? -10.144 4.073 10.499 1.00 84.31 284 PRO A CA 1
ATOM 2322 C C . PRO A 1 284 ? -9.220 2.912 10.160 1.00 84.31 284 PRO A C 1
ATOM 2324 O O . PRO A 1 284 ? -9.580 1.734 10.129 1.00 84.31 284 PRO A O 1
ATOM 2327 N N . ARG A 1 285 ? -7.951 3.265 9.934 1.00 84.88 285 ARG A N 1
ATOM 2328 C CA . ARG A 1 285 ? -6.926 2.286 9.569 1.00 84.88 285 ARG A CA 1
ATOM 2329 C C . ARG A 1 285 ? -6.628 1.292 10.680 1.00 84.88 285 ARG A C 1
ATOM 2331 O O . ARG A 1 285 ? -6.300 0.149 10.384 1.00 84.88 285 ARG A O 1
ATOM 2338 N N . ARG A 1 286 ? -6.707 1.730 11.932 1.00 83.25 286 ARG A N 1
ATOM 2339 C CA . ARG A 1 286 ? -6.445 0.905 13.108 1.00 83.25 286 ARG A CA 1
ATOM 2340 C C . ARG A 1 286 ? -7.659 0.967 14.016 1.00 83.25 286 ARG A C 1
ATOM 2342 O O . ARG A 1 286 ? -7.901 2.007 14.621 1.00 83.25 286 ARG A O 1
ATOM 2349 N N . LEU A 1 287 ? -8.382 -0.142 14.098 1.00 81.94 287 LEU A N 1
ATOM 2350 C CA . LEU A 1 287 ? -9.447 -0.307 15.078 1.00 81.94 287 LEU A CA 1
ATOM 2351 C C . LEU A 1 287 ? -8.843 -0.236 16.486 1.00 81.94 287 LEU A C 1
ATOM 2353 O O . LEU A 1 287 ? -7.780 -0.809 16.731 1.00 81.94 287 LEU A O 1
ATOM 2357 N N . GLY A 1 288 ? -9.456 0.565 17.357 1.00 77.62 288 GLY A N 1
ATOM 2358 C CA . GLY A 1 288 ? -8.935 0.871 18.692 1.00 77.62 288 GLY A CA 1
ATOM 2359 C C . GLY A 1 288 ? -7.623 1.669 18.710 1.00 77.62 288 GLY A C 1
ATOM 2360 O O . GLY A 1 288 ? -6.964 1.745 19.743 1.00 77.62 288 GLY A O 1
ATOM 2361 N N . GLY A 1 289 ? -7.203 2.241 17.574 1.00 79.88 289 GLY A N 1
ATOM 2362 C CA . GLY A 1 289 ? -6.050 3.140 17.501 1.00 79.88 289 GLY A CA 1
ATOM 2363 C C . GLY A 1 289 ? -6.356 4.551 18.027 1.00 79.88 289 GLY A C 1
ATOM 2364 O O . GLY A 1 289 ? -7.490 4.833 18.395 1.00 79.88 289 GLY A O 1
ATOM 2365 N N . PRO A 1 290 ? -5.375 5.475 18.009 1.00 75.12 290 PRO A N 1
ATOM 2366 C CA . PRO A 1 290 ? -5.567 6.845 18.497 1.00 75.12 290 PRO A CA 1
ATOM 2367 C C . PRO A 1 290 ? -6.746 7.578 17.845 1.00 75.12 290 PRO A C 1
ATOM 2369 O O . PRO A 1 290 ? -7.495 8.243 18.548 1.00 75.12 290 PRO A O 1
ATOM 2372 N N . ASP A 1 291 ? -6.947 7.393 16.534 1.00 74.31 291 ASP A N 1
ATOM 2373 C CA . ASP A 1 291 ? -8.087 7.974 15.812 1.00 74.31 291 ASP A CA 1
ATOM 2374 C C . ASP A 1 291 ? -9.429 7.497 16.411 1.00 74.31 291 ASP A C 1
ATOM 2376 O O . ASP A 1 291 ? -10.335 8.296 16.625 1.00 74.31 291 ASP A O 1
ATOM 2380 N N . GLU A 1 292 ? -9.529 6.204 16.746 1.00 77.75 292 GLU A N 1
ATOM 2381 C CA . GLU A 1 292 ? -10.726 5.573 17.322 1.00 77.75 292 GLU A CA 1
ATOM 2382 C C . GLU A 1 292 ? -10.951 5.990 18.785 1.00 77.75 292 GLU A C 1
ATOM 2384 O O . GLU A 1 292 ? -12.079 6.261 19.187 1.00 77.75 292 GLU A O 1
ATOM 2389 N N . ILE A 1 293 ? -9.872 6.073 19.572 1.00 72.38 293 ILE A N 1
ATOM 2390 C CA . ILE A 1 293 ? -9.910 6.438 20.998 1.00 72.38 293 ILE A CA 1
ATOM 2391 C C . ILE A 1 293 ? -10.286 7.913 21.174 1.00 72.38 293 ILE A C 1
ATOM 2393 O O . ILE A 1 293 ? -11.103 8.250 22.028 1.00 72.38 293 ILE A O 1
ATOM 2397 N N . ASN A 1 294 ? -9.707 8.795 20.358 1.00 71.75 294 ASN A N 1
ATOM 2398 C CA . ASN A 1 294 ? -9.907 10.239 20.474 1.00 71.75 294 ASN A CA 1
ATOM 2399 C C . ASN A 1 294 ? -11.136 10.739 19.695 1.00 71.75 294 ASN A C 1
ATOM 2401 O O . ASN A 1 294 ? -11.448 11.928 19.753 1.00 71.75 294 ASN A O 1
ATOM 2405 N N . GLY A 1 295 ? -11.805 9.868 18.928 1.00 64.69 295 GLY A N 1
ATOM 2406 C CA . GLY A 1 295 ? -12.878 10.263 18.009 1.00 64.69 295 GLY A CA 1
ATOM 2407 C C . GLY A 1 295 ? -12.407 11.206 16.893 1.00 64.69 295 GLY A C 1
ATOM 2408 O O . GLY A 1 295 ? -13.192 11.969 16.327 1.00 64.69 295 GLY A O 1
ATOM 2409 N N . GLU A 1 296 ? -11.108 11.205 16.587 1.00 66.50 296 GLU A N 1
ATOM 2410 C CA . GLU A 1 296 ? -10.522 12.093 15.587 1.00 66.50 296 GLU A CA 1
ATOM 2411 C C . GLU A 1 296 ? -10.929 11.658 14.174 1.00 66.50 296 GLU A C 1
ATOM 2413 O O . GLU A 1 296 ? -11.111 10.479 13.884 1.00 66.50 296 GLU A O 1
ATOM 2418 N N . ASN A 1 297 ? -11.057 12.622 13.257 1.00 63.34 297 ASN A N 1
ATOM 2419 C CA . ASN A 1 297 ? -11.402 12.371 11.850 1.00 63.34 297 ASN A CA 1
ATOM 2420 C C . ASN A 1 297 ? -12.730 11.611 11.632 1.00 63.34 297 ASN A C 1
ATOM 2422 O O . ASN A 1 297 ? -12.904 10.975 10.593 1.00 63.34 2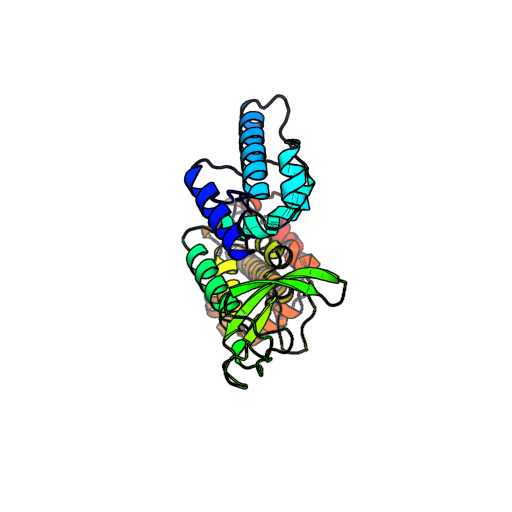97 ASN A O 1
ATOM 2426 N N . GLY A 1 298 ? -13.672 11.694 12.579 1.00 66.00 298 GLY A N 1
ATOM 2427 C CA . GLY A 1 298 ? -14.959 10.999 12.485 1.00 66.00 298 GLY A CA 1
ATOM 2428 C C . GLY A 1 298 ? -14.861 9.490 12.723 1.00 66.00 298 GLY A C 1
ATOM 2429 O O . GLY A 1 298 ? -15.651 8.747 12.149 1.00 66.00 298 GLY A O 1
ATOM 2430 N N . ALA A 1 299 ? -13.887 9.052 13.524 1.00 75.69 299 ALA A N 1
ATOM 2431 C CA . ALA A 1 299 ? -13.723 7.680 14.001 1.00 75.69 299 ALA A CA 1
ATOM 2432 C C . ALA A 1 299 ? -14.323 7.483 15.412 1.00 75.69 299 ALA A C 1
ATOM 2434 O O . ALA A 1 299 ? -14.899 8.405 15.992 1.00 75.69 299 ALA A O 1
ATOM 2435 N N . GLY A 1 300 ? -14.199 6.276 15.969 1.00 82.88 300 GLY A N 1
ATOM 2436 C CA . GLY A 1 300 ? -14.601 5.964 17.341 1.00 82.88 300 GLY A CA 1
ATOM 2437 C C . GLY A 1 300 ? -15.978 5.320 17.481 1.00 82.88 300 GLY A C 1
ATOM 2438 O O . GLY A 1 300 ? -16.698 5.077 16.507 1.00 82.88 300 GLY A O 1
ATOM 2439 N N . LEU A 1 301 ? -16.354 5.039 18.732 1.00 84.62 301 LEU A N 1
ATOM 2440 C CA . LEU A 1 301 ? -17.589 4.324 19.069 1.00 84.62 301 LEU A CA 1
ATOM 2441 C C . LEU A 1 301 ? -18.842 5.003 18.493 1.00 84.62 301 LEU A C 1
ATOM 2443 O O . LEU A 1 301 ? -19.715 4.331 17.951 1.00 84.62 301 LEU A O 1
ATOM 2447 N N . GLU A 1 302 ? -18.925 6.332 18.573 1.00 86.38 302 GLU A N 1
ATOM 2448 C CA . GLU A 1 302 ? -20.074 7.104 18.073 1.00 86.38 302 GLU A CA 1
ATOM 2449 C C . GLU A 1 302 ? -20.179 7.050 16.544 1.00 86.38 302 GLU A C 1
ATOM 2451 O O . GLU A 1 302 ? -21.272 6.882 16.000 1.00 86.38 302 GLU A O 1
ATOM 2456 N N . ALA A 1 303 ? -19.043 7.113 15.843 1.00 86.62 303 ALA A N 1
ATOM 2457 C CA . ALA A 1 303 ? -18.998 6.948 14.395 1.00 86.62 303 ALA A CA 1
ATOM 2458 C C . ALA A 1 303 ? -19.412 5.531 13.983 1.00 86.62 303 ALA A C 1
ATOM 2460 O O . ALA A 1 303 ? -20.206 5.356 13.058 1.00 86.62 303 ALA A O 1
ATOM 2461 N N . THR A 1 304 ? -18.932 4.521 14.709 1.00 87.25 304 THR A N 1
ATOM 2462 C CA . THR A 1 304 ? -19.298 3.120 14.485 1.00 87.25 304 THR A CA 1
ATOM 2463 C C . THR A 1 304 ? -20.784 2.876 14.746 1.00 87.25 304 THR A C 1
ATOM 2465 O O . THR A 1 304 ? -21.454 2.235 13.937 1.00 87.25 304 THR A O 1
ATOM 2468 N N . GLN A 1 305 ? -21.344 3.476 15.795 1.00 89.19 305 GLN A N 1
ATOM 2469 C CA . GLN A 1 305 ? -22.778 3.448 16.066 1.00 89.19 305 GLN A CA 1
ATOM 2470 C C . GLN A 1 305 ? -23.597 4.120 14.953 1.00 89.19 305 GLN A C 1
ATOM 2472 O O . GLN A 1 305 ? -24.647 3.605 14.566 1.00 89.19 305 GLN A O 1
ATOM 2477 N N . ALA A 1 306 ? -23.157 5.275 14.447 1.00 87.44 306 ALA A N 1
ATOM 2478 C CA . ALA A 1 306 ? -23.826 5.951 13.338 1.00 87.44 306 ALA A CA 1
ATOM 2479 C C . ALA A 1 306 ? -23.802 5.086 12.071 1.00 87.44 306 ALA A C 1
ATOM 2481 O O . ALA A 1 306 ? -24.845 4.883 11.451 1.00 87.44 306 ALA A O 1
ATOM 2482 N N . MET A 1 307 ? -22.643 4.497 11.752 1.00 87.12 307 MET A N 1
ATOM 2483 C CA . MET A 1 307 ? -22.513 3.543 10.652 1.00 87.12 307 MET A CA 1
ATOM 2484 C C . MET A 1 307 ? -23.495 2.386 10.818 1.00 87.12 307 MET A C 1
ATOM 2486 O O . MET A 1 307 ? -24.266 2.152 9.898 1.00 87.12 307 MET A O 1
ATOM 2490 N N . TYR A 1 308 ? -23.532 1.742 11.989 1.00 86.62 308 TYR A N 1
ATOM 2491 C CA . TYR A 1 308 ? -24.435 0.629 12.286 1.00 86.62 308 TYR A CA 1
ATOM 2492 C C . TYR A 1 308 ? -25.913 0.973 12.043 1.00 86.62 308 TYR A C 1
ATOM 2494 O O . TYR A 1 308 ? -26.636 0.200 11.418 1.00 86.62 308 TYR A O 1
ATOM 2502 N N . LYS A 1 309 ? -26.361 2.161 12.476 1.00 85.94 309 LYS A N 1
ATOM 2503 C CA . LYS A 1 309 ? -27.738 2.639 12.247 1.00 85.94 309 LYS A CA 1
ATOM 2504 C C . LYS A 1 309 ? -28.057 2.836 10.761 1.00 85.94 309 LYS A C 1
ATOM 2506 O O . LYS A 1 309 ? -29.190 2.611 10.344 1.00 85.94 309 LYS A O 1
ATOM 2511 N N . GLU A 1 310 ? -27.075 3.254 9.965 1.00 83.12 310 GLU A N 1
ATOM 2512 C CA . GLU A 1 310 ? -27.195 3.424 8.511 1.00 83.12 310 GLU A CA 1
ATOM 2513 C C . GLU A 1 310 ? -27.024 2.114 7.726 1.00 83.12 310 GLU A C 1
ATOM 2515 O O . GLU A 1 310 ? -27.243 2.081 6.505 1.00 83.12 310 GLU A O 1
ATOM 2520 N N . THR A 1 311 ? -26.552 1.051 8.375 1.00 78.44 311 THR A N 1
ATOM 2521 C CA . THR A 1 311 ? -26.307 -0.233 7.734 1.00 78.44 311 THR A CA 1
ATOM 2522 C C . THR A 1 311 ? -27.635 -0.940 7.497 1.00 78.44 311 THR A C 1
ATOM 2524 O O . THR A 1 311 ? -28.450 -1.093 8.404 1.00 78.44 311 THR A O 1
ATOM 2527 N N . ASN A 1 312 ? -27.868 -1.399 6.265 1.00 65.50 312 ASN A N 1
ATOM 2528 C CA . ASN A 1 312 ? -29.048 -2.196 5.922 1.00 65.50 312 ASN A CA 1
ATOM 2529 C C . ASN A 1 312 ? -28.728 -3.669 5.632 1.00 65.50 312 ASN A C 1
ATOM 2531 O O . ASN A 1 312 ? -29.582 -4.385 5.126 1.00 65.50 312 ASN A O 1
ATOM 2535 N N . THR A 1 313 ? -27.510 -4.120 5.942 1.00 64.19 313 THR A N 1
ATOM 2536 C CA . THR A 1 313 ? -27.118 -5.528 5.828 1.00 64.19 313 THR A CA 1
ATOM 2537 C C . THR A 1 313 ? -27.827 -6.319 6.920 1.00 64.19 313 THR A C 1
ATOM 2539 O O . THR A 1 313 ? -27.590 -6.078 8.106 1.00 64.19 313 THR A O 1
ATOM 2542 N N . GLU A 1 314 ? -28.695 -7.246 6.521 1.00 63.56 314 GLU A N 1
ATOM 2543 C CA . GLU A 1 314 ? -29.463 -8.104 7.434 1.00 63.56 314 GLU A CA 1
ATOM 2544 C C . GLU A 1 314 ? -28.547 -8.846 8.412 1.00 63.56 314 GLU A C 1
ATOM 2546 O O . GLU A 1 314 ? -28.862 -8.950 9.591 1.00 63.56 314 GLU A O 1
ATOM 2551 N N . PHE A 1 315 ? -27.365 -9.254 7.944 1.00 64.62 315 PHE A N 1
ATOM 2552 C CA . PHE A 1 315 ? -26.431 -10.072 8.709 1.00 64.62 315 PHE A CA 1
ATOM 2553 C C . PHE A 1 315 ? -25.743 -9.343 9.875 1.00 64.62 315 PHE A C 1
ATOM 2555 O O . PHE A 1 315 ? -25.418 -9.949 10.889 1.00 64.62 315 PHE A O 1
ATOM 2562 N N . VAL A 1 316 ? -25.546 -8.029 9.750 1.00 62.38 316 VAL A N 1
ATOM 2563 C CA . VAL A 1 316 ? -24.972 -7.185 10.814 1.00 62.38 316 VAL A CA 1
ATOM 2564 C C . VAL A 1 316 ? -26.029 -6.842 11.874 1.00 62.38 316 VAL A C 1
ATOM 2566 O O . VAL A 1 316 ? -25.682 -6.369 12.943 1.00 62.38 316 VAL A O 1
ATOM 2569 N N . LYS A 1 317 ? -27.324 -7.055 11.609 1.00 58.28 317 LYS A N 1
ATOM 2570 C CA . LYS A 1 317 ? -28.412 -6.706 12.543 1.00 58.28 317 LYS A CA 1
ATOM 2571 C C . LYS A 1 317 ? -28.854 -7.863 13.450 1.00 58.28 317 LYS A C 1
ATOM 2573 O O . LYS A 1 317 ? -29.669 -7.631 14.342 1.00 58.28 317 LYS A O 1
ATOM 2578 N N . THR A 1 318 ? -28.366 -9.074 13.187 1.00 53.94 318 THR A N 1
ATOM 2579 C CA . THR A 1 318 ? -28.610 -10.317 13.946 1.00 53.94 318 THR A CA 1
ATOM 2580 C C . THR A 1 318 ? -27.549 -10.566 15.001 1.00 53.94 318 THR A C 1
ATOM 2582 O O . THR A 1 318 ? -27.933 -11.047 16.089 1.00 53.94 318 THR A O 1
#

Sequence (318 aa):
MFDNTREERSIPRSFSSSVRQIKTFWDKRNDRIRPLGTVSPNDVEGMKRKKKWETFMNGACKMTPDSGLMNSSLENDYCKDWTNKMRGYMNLAQCGEMVWPLVEKFFDMYEKGLLPRIDGVRYIDLPGKVEGRLPGQYFLKDHSGRKVMYHCIKAKKGSQGATLSIPDLTPSIFKLFDDITAREKQVVLRHMMLGDVIVTSRTVPRGRCNMADLVKYTRRERYMVSMFNYILFTVEGRSKEEWTADFFIGYTTILERYSKNGLTDEKWTEECDRIPDDKARKVPRRLGGPDEINGENGAGLEATQAMYKETNTEFVKT

Organism: Chara braunii (NCBI:txid69332)

Foldseek 3Di:
DDPPPPPVPVPQAFLLRLLVVLLVLVVVVVDPLDPDDDDDPPPPVSVVSNVVNQVSLLVSLCSHNDVVSNVVSVVVDRDPCSCVQ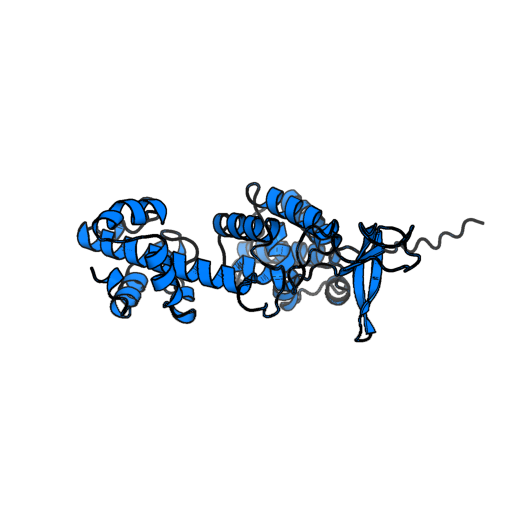CLLSCLQSVQDPLQVVLSVVLVVCLLQQVEAALQLDGQLNDAFDQPVDDFDWDFDQDPVRDTWIWGWDDHPHYDPNGITTRTGAHSVLRSLSVLADSVLSNVLSVCRNVRQEHSDPDDGDPNHHHPVRSSLLVLLQLLVQLLLLLVVCVVVVHDQVPQALVSRDHPVVSCVVCVVVVDDPVVSSVNSVPDDSVLSSLRDNGRRDPCQNVCNSNHHSVSSVVSLVVDPPPVSVD

Nearest PDB structures (foldseek):
  6egc-assembly1_A  TM=3.439E-01  e=3.644E+00  synthetic construct

Radius of gyration: 23.61 Å; Cα contacts (8 Å, |Δi|>4): 420; chains: 1; bounding box: 75×52×60 Å

Mean predicted aligned error: 8.54 Å

pLDDT: mean 84.29, std 12.33, range [33.59, 98.25]

Secondary structure (DSSP, 8-state):
----------PPPPHHHHHHHHHHHHHHT-S------S--TT-HHHHHHHHHHHHHHHHHHTTSS-HHHHHHHHS-PPPHHHHHHHHHHHHHHT--TTTHHHHHHHHHHHHTT-SB-TTS-BGGGSBPB---PPSEEEEEE-TTS-EEEEEEEE-SBSSTT-EEEEEPPPTTGGGGGGGS-HHHHHHHHHHHHHTSEE--SS---TT-EEHHHHHHHHHHHHHHHHHHHHHHHHHTT--GGG-STTTPPPHHHHHHHHGGGT--HHHHHHHHHHS-HHHHTTS-SSTTSHHHHHTGGG-SHHHHHHHHHH---GGG--